Protein AF-A0A1G3AM75-F1 (afdb_monomer_lite)

Secondary structure (DSSP, 8-state):
---THHHHHHHHHHH-BTTB--EEE--THHHH-SPTT-S-HHHHHHHHHHTT-SEEEEEHHHHHHHGGG-TT-EEEEE-EE---TTTS-TT--EES--HHHHHHTT-SEEEEEEEE--S-HHHHHHHHHHHHHHHHHHHHHT--EEEEEEE---TT-TT--S--HHHHHHHHHHHHHTTTTTTTS-----------------------------------

Sequence (220 aa):
MIATSMGKRLRMRRVFRNGKALVLPMDHPIYFGPQPGTEDPARLVALARDHGATAVLMTAGALRTAVDCVGDLGIILRIDTTLSHMGGPDTIMHLLHNAEEAAALGADMVVLNCYLGIGDCQIESALLTKLATVAAECERIGMPLCGEIIPRVSYKDPAQKMPTSADLAMAIRLGLEYGFLHGLLPRQSARADHVDQPDSGDCCNNHPRFILLATLAGHH

Radius of gyration: 18.44 Å; chains: 1; bounding box: 47×47×49 Å

pLDDT: mean 79.09, std 25.01, range [21.98, 98.44]

Foldseek 3Di:
DPQLQVLLVVLVCQQDDLLDFAEAELACCLAVPDDPPNPQLQVVLLVCVVVDGSAYEHELVSCVRNVVRNPSHAYAYEFWAADHPVPDDRLAIDGPDAPVVCVVSVHSAYEYEQEPQPLDPVRNVVSLVVLLVRLVRCSVNSHAYHYRYHYQFHNVDPPTRHDDPVSVVVSVVSCVVSRHPPPQDDPPPDDDDDDDDDDDDDPDDSHNDDDPPPPPPPDD

Structure (mmCIF, N/CA/C/O backbone):
data_AF-A0A1G3AM75-F1
#
_entry.id   AF-A0A1G3AM75-F1
#
loop_
_atom_site.group_PDB
_atom_site.id
_atom_site.type_symbol
_atom_site.label_atom_id
_atom_site.label_alt_id
_atom_site.label_comp_id
_atom_site.label_asym_id
_atom_site.label_entity_id
_atom_site.label_seq_id
_atom_site.pdbx_PDB_ins_code
_atom_site.Cartn_x
_atom_site.Cartn_y
_atom_site.Cartn_z
_atom_site.occupancy
_atom_site.B_iso_or_equiv
_atom_site.auth_seq_id
_atom_site.auth_comp_id
_atom_site.auth_asym_id
_atom_site.auth_atom_id
_atom_site.pdbx_PDB_model_num
ATOM 1 N N . MET A 1 1 ? 8.443 18.051 21.568 1.00 41.22 1 MET A N 1
ATOM 2 C CA . MET A 1 1 ? 8.335 17.129 20.419 1.00 41.22 1 MET A CA 1
ATOM 3 C C . MET A 1 1 ? 7.139 16.229 20.697 1.00 41.22 1 MET A C 1
ATOM 5 O O . MET A 1 1 ? 7.152 15.555 21.719 1.00 41.22 1 MET A O 1
ATOM 9 N N . ILE A 1 2 ? 6.061 16.325 19.914 1.00 47.94 2 ILE A N 1
ATOM 10 C CA . ILE A 1 2 ? 4.885 15.455 20.092 1.00 47.94 2 ILE A CA 1
ATOM 11 C C . ILE A 1 2 ? 5.330 14.024 19.775 1.00 47.94 2 ILE A C 1
ATOM 13 O O . ILE A 1 2 ? 5.982 13.807 18.758 1.00 47.94 2 ILE A O 1
ATOM 17 N N . ALA A 1 3 ? 5.021 13.061 20.643 1.00 54.38 3 ALA A N 1
ATOM 18 C CA . ALA A 1 3 ? 5.332 11.657 20.395 1.00 54.38 3 ALA A CA 1
ATOM 19 C C . ALA A 1 3 ? 4.405 11.100 19.298 1.00 54.38 3 ALA A C 1
ATOM 21 O O . ALA A 1 3 ? 3.329 10.568 19.574 1.00 54.38 3 ALA A O 1
ATOM 22 N N . THR A 1 4 ? 4.833 11.208 18.042 1.00 60.91 4 THR A N 1
ATOM 23 C CA . THR A 1 4 ? 4.179 10.662 16.832 1.00 60.91 4 THR A CA 1
ATOM 24 C C . THR A 1 4 ? 3.954 9.146 16.913 1.00 60.91 4 THR A C 1
ATOM 26 O O . THR A 1 4 ? 3.043 8.601 16.285 1.00 60.91 4 THR A O 1
ATOM 29 N N . SER A 1 5 ? 4.708 8.461 17.780 1.00 74.44 5 SER A N 1
ATOM 30 C CA . SER A 1 5 ? 4.542 7.042 18.103 1.00 74.44 5 SER A CA 1
ATOM 31 C C . SER A 1 5 ? 3.168 6.691 18.695 1.00 74.44 5 SER A C 1
ATOM 33 O O . SER A 1 5 ? 2.713 5.559 18.518 1.00 74.44 5 SER A O 1
ATOM 35 N N . MET A 1 6 ? 2.467 7.627 19.352 1.00 87.56 6 MET A N 1
ATOM 36 C CA . MET A 1 6 ? 1.117 7.386 19.887 1.00 87.56 6 MET A CA 1
ATOM 37 C C . MET A 1 6 ? 0.098 7.137 18.769 1.00 87.56 6 MET A C 1
ATOM 39 O O . MET A 1 6 ? -0.638 6.150 18.826 1.00 87.56 6 MET A O 1
ATOM 43 N N . GLY A 1 7 ? 0.091 7.995 17.741 1.00 89.31 7 GLY A N 1
ATOM 44 C CA . GLY A 1 7 ? -0.800 7.868 16.583 1.00 89.31 7 GLY A CA 1
ATOM 45 C C . GLY A 1 7 ? -0.580 6.545 15.857 1.00 89.31 7 GLY A C 1
ATOM 46 O O . GLY A 1 7 ? -1.524 5.771 15.681 1.00 89.31 7 GLY A O 1
ATOM 47 N N . LYS A 1 8 ? 0.689 6.215 15.579 1.00 89.94 8 LYS A N 1
ATOM 48 C CA . LYS A 1 8 ? 1.066 4.937 14.961 1.00 89.94 8 LYS A CA 1
ATOM 49 C C . LYS A 1 8 ? 0.565 3.751 15.784 1.00 89.94 8 LYS A C 1
ATOM 51 O O . LYS A 1 8 ? -0.084 2.863 15.245 1.00 89.94 8 LYS A O 1
ATOM 56 N N . ARG A 1 9 ? 0.788 3.746 17.103 1.00 88.75 9 ARG A N 1
ATOM 57 C CA . ARG A 1 9 ? 0.335 2.657 17.988 1.00 88.75 9 ARG A CA 1
ATOM 58 C C . ARG A 1 9 ? -1.180 2.468 17.983 1.00 88.75 9 ARG A C 1
ATOM 60 O O . ARG A 1 9 ? -1.629 1.326 18.001 1.00 88.75 9 ARG A O 1
ATOM 67 N N . LEU A 1 10 ? -1.964 3.546 17.996 1.00 91.88 10 LEU A N 1
ATOM 68 C CA . LEU A 1 10 ? -3.427 3.454 17.996 1.00 91.88 10 LEU A CA 1
ATOM 69 C C . LEU A 1 10 ? -3.959 2.904 16.673 1.00 91.88 10 LEU A C 1
ATOM 71 O O . LEU A 1 10 ? -4.778 1.988 16.693 1.00 91.88 10 LEU A O 1
ATOM 75 N N . ARG A 1 11 ? -3.446 3.395 15.543 1.00 93.44 11 ARG A N 1
ATOM 76 C CA . ARG A 1 11 ? -3.848 2.918 14.215 1.00 93.44 11 ARG A CA 1
ATOM 77 C C . ARG A 1 11 ? -3.445 1.466 13.969 1.00 93.44 11 ARG A C 1
ATOM 79 O O . ARG A 1 11 ? -4.250 0.660 13.519 1.00 93.44 11 ARG A O 1
ATOM 86 N N . MET A 1 12 ? -2.246 1.078 14.401 1.00 90.44 12 MET A N 1
ATOM 87 C CA . MET A 1 12 ? -1.796 -0.315 14.326 1.00 90.44 12 MET A CA 1
ATOM 88 C C . MET A 1 12 ? -2.735 -1.282 15.067 1.00 90.44 12 MET A C 1
ATOM 90 O O . MET A 1 12 ? -2.913 -2.408 14.625 1.00 90.44 12 MET A O 1
ATOM 94 N N . ARG A 1 13 ? -3.412 -0.874 16.148 1.00 91.81 13 ARG A N 1
ATOM 95 C CA . ARG A 1 13 ? -4.385 -1.747 16.842 1.00 91.81 13 ARG A CA 1
ATOM 96 C C . ARG A 1 13 ? -5.639 -2.057 16.017 1.00 91.81 13 ARG A C 1
ATOM 98 O O . ARG A 1 13 ? -6.342 -3.000 16.360 1.00 91.81 13 ARG A O 1
ATOM 105 N N . ARG A 1 14 ? -5.939 -1.266 14.981 1.00 92.69 14 ARG A N 1
ATOM 106 C CA . ARG A 1 14 ? -7.030 -1.550 14.035 1.00 92.69 14 ARG A CA 1
ATOM 107 C C . ARG A 1 14 ? -6.630 -2.643 13.051 1.00 92.69 14 ARG A C 1
ATOM 109 O O . ARG A 1 14 ? -7.419 -3.536 12.784 1.00 92.69 14 ARG A O 1
ATOM 116 N N . VAL A 1 15 ? -5.379 -2.611 12.588 1.00 93.62 15 VAL A N 1
ATOM 117 C CA . VAL A 1 15 ? -4.837 -3.595 11.638 1.00 93.62 15 VAL A CA 1
ATOM 118 C C . VAL A 1 15 ? -4.458 -4.914 12.326 1.00 93.62 15 VAL A C 1
ATOM 120 O O . VAL A 1 15 ? -4.664 -5.989 11.762 1.00 93.62 15 VAL A O 1
ATOM 123 N N . PHE A 1 16 ? -3.931 -4.852 13.554 1.00 90.31 16 PHE A N 1
ATOM 124 C CA . PHE A 1 16 ? -3.428 -6.005 14.304 1.00 90.31 16 PHE A CA 1
ATOM 125 C C . PHE A 1 16 ? -4.350 -6.390 15.457 1.00 90.31 16 PHE A C 1
ATOM 127 O O . PHE A 1 16 ? -4.533 -5.629 16.408 1.00 90.31 16 PHE A O 1
ATOM 134 N N . ARG A 1 17 ? -4.828 -7.636 15.442 1.00 87.38 17 ARG A N 1
ATOM 135 C CA . ARG A 1 17 ? -5.561 -8.262 16.547 1.00 87.38 17 ARG A CA 1
ATOM 136 C C . ARG A 1 17 ? -4.634 -9.251 17.252 1.00 87.38 17 ARG A C 1
ATOM 138 O O . ARG A 1 17 ? -4.125 -10.185 16.640 1.00 87.38 17 ARG A O 1
ATOM 145 N N . ASN A 1 18 ? -4.367 -9.027 18.541 1.00 86.69 18 ASN A N 1
ATOM 146 C CA . ASN A 1 18 ? -3.447 -9.848 19.347 1.00 86.69 18 ASN A CA 1
ATOM 147 C C . ASN A 1 18 ? -2.050 -10.021 18.711 1.00 86.69 18 ASN A C 1
ATOM 149 O O . ASN A 1 18 ? -1.471 -11.104 18.734 1.00 86.69 18 ASN A O 1
ATOM 153 N N . GLY A 1 19 ? -1.527 -8.952 18.100 1.00 84.00 19 GLY A N 1
ATOM 154 C CA . GLY A 1 19 ? -0.214 -8.954 17.444 1.00 84.00 19 GLY A CA 1
ATOM 155 C C . GLY A 1 19 ? -0.162 -9.689 16.101 1.00 84.00 19 GLY A C 1
ATOM 156 O O . GLY A 1 19 ? 0.923 -9.833 15.546 1.00 84.00 19 GLY A O 1
ATOM 157 N N . LYS A 1 20 ? -1.306 -10.143 15.575 1.00 86.31 20 LYS A N 1
ATOM 158 C CA . LYS A 1 20 ? -1.435 -10.809 14.274 1.00 86.31 20 LYS A CA 1
ATOM 159 C C . LYS A 1 20 ? -2.343 -10.001 13.351 1.00 86.31 20 LYS A C 1
ATOM 161 O O . LYS A 1 20 ? -3.238 -9.303 13.826 1.00 86.31 20 LYS A O 1
ATOM 166 N N . ALA A 1 21 ? -2.128 -10.115 12.047 1.00 89.56 21 ALA A N 1
ATOM 167 C CA . ALA A 1 21 ? -3.037 -9.580 11.041 1.00 89.56 21 ALA A CA 1
ATOM 168 C C . ALA A 1 21 ? -3.399 -10.652 10.016 1.00 89.56 21 ALA A C 1
ATOM 170 O O . ALA A 1 21 ? -2.574 -11.499 9.675 1.00 89.56 21 ALA A O 1
ATOM 171 N N . LEU A 1 22 ? -4.633 -10.574 9.532 1.00 94.38 22 LEU A N 1
ATOM 172 C CA . LEU A 1 22 ? -5.129 -11.280 8.362 1.00 94.38 22 LEU A CA 1
ATOM 173 C C . LEU A 1 22 ? -5.666 -10.207 7.419 1.00 94.38 22 LEU A C 1
ATOM 175 O O . LEU A 1 22 ? -6.719 -9.627 7.681 1.00 94.38 22 LEU A O 1
ATOM 179 N N . VAL A 1 23 ? -4.898 -9.893 6.38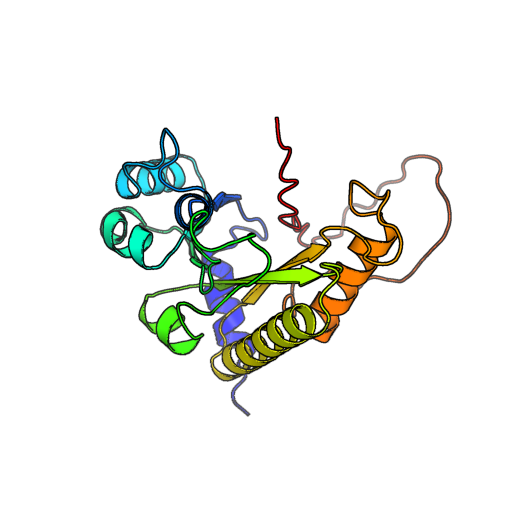0 1.00 94.00 23 VAL A N 1
ATOM 180 C CA . VAL A 1 23 ? -5.199 -8.795 5.457 1.00 94.00 23 VAL A CA 1
ATOM 181 C C . VAL A 1 23 ? -5.703 -9.372 4.143 1.00 94.00 23 VAL A C 1
ATOM 183 O O . VAL A 1 23 ? -5.034 -10.232 3.573 1.00 94.00 23 VAL A O 1
ATOM 186 N N . LEU A 1 24 ? -6.847 -8.890 3.652 1.00 94.94 24 LEU A N 1
ATOM 187 C CA . LEU A 1 24 ? -7.308 -9.188 2.294 1.00 94.94 24 LEU A CA 1
ATOM 188 C C . LEU A 1 24 ? -6.849 -8.077 1.328 1.00 94.94 24 LEU A C 1
ATOM 190 O O . LEU A 1 24 ? -7.348 -6.952 1.444 1.00 94.94 24 LEU A O 1
ATOM 194 N N . PRO A 1 25 ? -5.921 -8.351 0.391 1.00 92.12 25 PRO A N 1
ATOM 195 C CA . PRO A 1 25 ? -5.556 -7.401 -0.654 1.00 92.12 25 PRO A CA 1
ATOM 196 C C . PRO A 1 25 ? -6.616 -7.353 -1.759 1.00 92.12 25 PRO A C 1
ATOM 198 O O . PRO A 1 25 ? -7.067 -8.381 -2.261 1.00 92.12 25 PRO A O 1
ATOM 201 N N . MET A 1 26 ? -7.024 -6.140 -2.122 1.00 91.44 26 MET A N 1
ATOM 202 C CA . MET A 1 26 ? -8.086 -5.833 -3.088 1.00 91.44 26 MET A CA 1
ATOM 203 C C . MET A 1 26 ? -7.702 -4.674 -4.025 1.00 91.44 26 MET A C 1
ATOM 205 O O . MET A 1 26 ? -8.547 -4.083 -4.693 1.00 91.44 26 MET A O 1
ATOM 209 N N . ASP A 1 27 ? -6.429 -4.301 -4.052 1.00 91.31 27 ASP A N 1
ATOM 210 C CA . ASP A 1 27 ? -5.862 -3.208 -4.840 1.00 91.31 27 ASP A CA 1
ATOM 211 C C . ASP A 1 27 ? -5.401 -3.645 -6.236 1.00 91.31 27 ASP A C 1
ATOM 213 O O . ASP A 1 27 ? -5.351 -2.815 -7.137 1.00 91.31 27 ASP A O 1
ATOM 217 N N . HIS A 1 28 ? -5.142 -4.940 -6.440 1.00 88.12 28 HIS A N 1
ATOM 218 C CA . HIS A 1 28 ? -4.666 -5.524 -7.699 1.00 88.12 28 HIS A CA 1
ATOM 219 C C . HIS A 1 28 ? -5.365 -5.052 -8.988 1.00 88.12 28 HIS A C 1
ATOM 221 O O . HIS A 1 28 ? -4.659 -4.866 -9.987 1.00 88.12 28 HIS A O 1
ATOM 227 N N . PRO A 1 29 ? -6.693 -4.809 -9.026 1.00 90.00 29 PRO A N 1
ATOM 228 C CA . PRO A 1 29 ? -7.344 -4.332 -10.244 1.00 90.00 29 PRO A CA 1
ATOM 229 C C . PRO A 1 29 ? -6.786 -3.011 -10.785 1.00 90.00 29 PRO A C 1
ATOM 231 O O . PRO A 1 29 ? -6.894 -2.744 -11.981 1.00 90.00 29 PRO A O 1
ATOM 234 N N . ILE A 1 30 ? -6.150 -2.191 -9.937 1.00 89.50 30 ILE A N 1
ATOM 235 C CA . ILE A 1 30 ? -5.508 -0.949 -10.381 1.00 89.50 30 ILE A CA 1
ATOM 236 C C . ILE A 1 30 ? -4.297 -1.196 -11.294 1.00 89.50 30 ILE A C 1
ATOM 238 O O . ILE A 1 30 ? -3.961 -0.335 -12.102 1.00 89.50 30 ILE A O 1
ATOM 242 N N . TYR A 1 31 ? -3.668 -2.370 -11.187 1.00 85.69 31 TYR A N 1
ATOM 243 C CA . TYR A 1 31 ? -2.511 -2.776 -11.987 1.00 85.69 31 TYR A CA 1
ATOM 244 C C . TYR A 1 31 ? -2.920 -3.648 -13.169 1.00 85.69 31 TYR A C 1
ATOM 246 O O . TYR A 1 31 ? -2.510 -3.415 -14.305 1.00 85.69 31 TYR A O 1
ATOM 254 N N . PHE A 1 32 ? -3.746 -4.657 -12.897 1.00 84.75 32 PHE A N 1
ATOM 255 C CA . PHE A 1 32 ? -4.030 -5.737 -13.842 1.00 84.75 32 PHE A CA 1
ATOM 256 C C . PHE A 1 32 ? -5.362 -5.563 -14.579 1.00 84.75 32 PHE A C 1
ATOM 258 O O . PHE A 1 32 ? -5.766 -6.445 -15.335 1.00 84.75 32 PHE A O 1
ATOM 265 N N . GLY A 1 33 ? -6.056 -4.443 -14.365 1.00 85.44 33 GLY A N 1
ATOM 266 C CA . GLY A 1 33 ? -7.397 -4.222 -14.894 1.00 85.44 33 GLY A CA 1
ATOM 267 C C . GLY A 1 33 ? -8.462 -5.054 -14.166 1.00 85.44 33 GLY A C 1
ATOM 268 O O . GLY A 1 33 ? -8.181 -5.648 -13.125 1.00 85.44 33 GLY A O 1
ATOM 269 N N . PRO A 1 34 ? -9.705 -5.088 -14.679 1.00 83.94 34 PRO A N 1
ATOM 270 C CA . PRO A 1 34 ? -10.795 -5.828 -14.052 1.00 83.94 34 PRO A CA 1
ATOM 271 C C . PRO A 1 34 ? -10.458 -7.322 -13.985 1.00 83.94 34 PRO A C 1
ATOM 273 O O . PRO A 1 34 ? -10.289 -7.977 -15.013 1.00 83.94 34 PRO A O 1
ATOM 276 N N . GLN A 1 35 ? -10.352 -7.847 -12.765 1.00 84.19 35 GLN A N 1
ATOM 277 C CA . GLN A 1 35 ? -10.075 -9.257 -12.502 1.00 84.19 35 GLN A CA 1
ATOM 278 C C . GLN A 1 35 ? -11.367 -9.973 -12.092 1.00 84.19 35 GLN A C 1
ATOM 280 O O . GLN A 1 35 ? -12.129 -9.405 -11.299 1.00 84.19 35 GLN A O 1
ATOM 285 N N . PRO A 1 36 ? -11.611 -11.210 -12.563 1.00 88.06 36 PRO A N 1
ATOM 286 C CA . PRO A 1 36 ? -12.771 -11.984 -12.143 1.00 88.06 36 PRO A CA 1
ATOM 287 C C . PRO A 1 36 ? -12.879 -12.067 -10.617 1.00 88.06 36 PRO A C 1
ATOM 289 O O . PRO A 1 36 ? -11.928 -12.455 -9.938 1.00 88.06 36 PRO A O 1
ATOM 292 N N . GLY A 1 37 ? -14.038 -11.704 -10.075 1.00 86.31 37 GLY A N 1
ATOM 293 C CA . GLY A 1 37 ? -14.308 -11.703 -8.636 1.00 86.31 37 GLY A CA 1
ATOM 294 C C . GLY A 1 37 ? -13.970 -10.396 -7.916 1.00 86.31 37 GLY A C 1
ATOM 295 O O . GLY A 1 37 ? -14.178 -10.325 -6.707 1.00 86.31 37 GLY A O 1
ATOM 296 N N . THR A 1 38 ? -13.474 -9.369 -8.617 1.00 88.19 38 THR A N 1
ATOM 297 C CA . THR A 1 38 ? -13.168 -8.035 -8.051 1.00 88.19 38 THR A CA 1
ATOM 298 C C . THR A 1 38 ? -14.183 -6.953 -8.428 1.00 88.19 38 THR A C 1
ATOM 300 O O . THR A 1 38 ? -13.990 -5.780 -8.115 1.00 88.19 38 THR A O 1
ATOM 303 N N . GLU A 1 39 ? -15.281 -7.336 -9.080 1.00 90.25 39 GLU A N 1
ATOM 304 C CA . GLU A 1 39 ? -16.292 -6.427 -9.629 1.00 90.25 39 GLU A CA 1
ATOM 305 C C . GLU A 1 39 ? -17.103 -5.710 -8.543 1.00 90.25 39 GLU A C 1
ATOM 307 O O . GLU A 1 39 ? -17.608 -4.614 -8.774 1.00 90.25 39 GLU A O 1
ATOM 312 N N . ASP A 1 40 ? -17.215 -6.321 -7.360 1.00 93.00 40 ASP A N 1
ATOM 313 C CA . ASP A 1 40 ? -17.976 -5.804 -6.223 1.00 93.00 40 ASP A CA 1
ATOM 314 C C . ASP A 1 40 ? -17.082 -5.685 -4.971 1.00 93.00 40 ASP A C 1
ATOM 316 O O . ASP A 1 40 ? -17.009 -6.609 -4.146 1.00 93.00 40 ASP A O 1
ATOM 320 N N . PRO A 1 41 ? -16.378 -4.546 -4.806 1.00 93.31 41 PRO A N 1
ATOM 321 C CA . PRO A 1 41 ? -15.559 -4.294 -3.627 1.00 93.31 41 PRO A CA 1
ATOM 322 C C . PRO A 1 41 ? -16.357 -4.328 -2.319 1.00 93.31 41 PRO A C 1
ATOM 324 O O . PRO A 1 41 ? -15.828 -4.767 -1.300 1.00 93.31 41 PRO A O 1
ATOM 327 N N . ALA A 1 42 ? -17.625 -3.903 -2.324 1.00 95.69 42 ALA A N 1
ATOM 328 C CA . ALA A 1 42 ? -18.463 -3.883 -1.126 1.00 95.69 42 ALA A CA 1
ATOM 329 C C . ALA A 1 42 ? -18.718 -5.304 -0.613 1.00 95.69 42 ALA A C 1
ATOM 331 O O . ALA A 1 42 ? -18.505 -5.597 0.568 1.00 95.69 42 ALA A O 1
ATOM 332 N N . ARG A 1 43 ? -19.076 -6.219 -1.519 1.00 95.94 43 ARG A N 1
ATOM 333 C CA . ARG A 1 43 ? -19.238 -7.642 -1.206 1.00 95.94 43 ARG A CA 1
ATOM 334 C C . ARG A 1 43 ? -17.945 -8.269 -0.696 1.00 95.94 43 ARG A C 1
ATOM 336 O O . ARG A 1 43 ? -17.989 -9.017 0.279 1.00 95.94 43 ARG A O 1
ATOM 343 N N . LEU A 1 44 ? -16.807 -7.989 -1.328 1.00 94.88 44 LEU A N 1
ATOM 344 C CA . LEU A 1 44 ? -15.514 -8.528 -0.894 1.00 94.88 44 LEU A CA 1
ATOM 345 C C . LEU A 1 44 ? -15.119 -8.034 0.505 1.00 94.88 44 LEU A C 1
ATOM 347 O O . LEU A 1 44 ? -14.678 -8.835 1.328 1.00 94.88 44 LEU A O 1
ATOM 351 N N . VAL A 1 45 ? -15.336 -6.751 0.808 1.00 96.88 45 VAL A N 1
ATOM 352 C CA . VAL A 1 45 ? -15.107 -6.195 2.151 1.00 96.88 45 VAL A CA 1
ATOM 353 C C . VAL A 1 45 ? -16.028 -6.846 3.182 1.00 96.88 45 VAL A C 1
ATOM 355 O O . VAL A 1 45 ? -15.562 -7.233 4.253 1.00 96.88 45 VAL A O 1
ATOM 358 N N . ALA A 1 46 ? -17.313 -7.025 2.862 1.00 96.81 46 ALA A N 1
ATOM 359 C CA . ALA A 1 46 ? -18.252 -7.710 3.749 1.00 96.81 46 ALA A CA 1
ATOM 360 C C . ALA A 1 46 ? -17.812 -9.157 4.029 1.00 96.81 46 ALA A C 1
ATOM 362 O O . ALA A 1 46 ? -17.764 -9.572 5.184 1.00 96.81 46 ALA A O 1
ATOM 363 N N . LEU A 1 47 ? -17.401 -9.900 2.996 1.00 95.94 47 LEU A N 1
ATOM 364 C CA . LEU A 1 47 ? -16.866 -11.254 3.158 1.00 95.94 47 LEU A CA 1
ATOM 365 C C . LEU A 1 47 ? -15.611 -11.269 4.035 1.00 95.94 47 LEU A C 1
ATOM 367 O O . LEU A 1 47 ? -15.525 -12.102 4.935 1.00 95.94 47 LEU A O 1
ATOM 371 N N . ALA A 1 48 ? -14.671 -10.345 3.817 1.00 95.62 48 ALA A N 1
ATOM 372 C CA . ALA A 1 48 ? -13.459 -10.232 4.625 1.00 95.62 48 ALA A CA 1
ATOM 373 C C . ALA A 1 48 ? -13.792 -10.031 6.109 1.00 95.62 48 ALA A C 1
ATOM 375 O O . ALA A 1 48 ? -13.279 -10.754 6.967 1.00 95.62 48 ALA A O 1
ATOM 376 N N . ARG A 1 49 ? -14.695 -9.088 6.400 1.00 95.88 49 ARG A N 1
ATOM 377 C CA . ARG A 1 49 ? -15.186 -8.799 7.752 1.00 95.88 49 ARG A CA 1
ATOM 378 C C . ARG A 1 49 ? -15.804 -10.040 8.389 1.00 95.88 49 ARG A C 1
ATOM 380 O O . ARG A 1 49 ? -15.427 -10.417 9.497 1.00 95.88 49 ARG A O 1
ATOM 387 N N . ASP A 1 50 ? -16.709 -10.696 7.672 1.00 96.88 50 ASP A N 1
ATOM 388 C CA . ASP A 1 50 ? -17.503 -11.808 8.197 1.00 96.88 50 ASP A CA 1
ATOM 389 C C . ASP A 1 50 ? -16.669 -13.092 8.385 1.00 96.88 50 ASP A C 1
ATOM 391 O O . ASP A 1 50 ? -17.037 -13.958 9.177 1.00 96.88 50 ASP A O 1
ATOM 395 N N . HIS A 1 51 ? -15.515 -13.202 7.714 1.00 96.00 51 HIS A N 1
ATOM 396 C CA . HIS A 1 51 ? -14.625 -14.372 7.763 1.00 96.00 51 HIS A CA 1
ATOM 397 C C . HIS A 1 51 ? -13.324 -14.118 8.541 1.00 96.00 51 HIS A C 1
ATOM 399 O O . HIS A 1 51 ? -12.356 -14.869 8.420 1.00 96.00 51 HIS A O 1
ATOM 405 N N . GLY A 1 52 ? -13.301 -13.083 9.386 1.00 92.38 52 GLY A N 1
ATOM 406 C CA . GLY A 1 52 ? -12.251 -12.895 10.387 1.00 92.38 52 GLY A CA 1
ATOM 407 C C . GLY A 1 52 ? -10.993 -12.183 9.895 1.00 92.38 52 GLY A C 1
ATOM 408 O O . GLY A 1 52 ? -9.981 -12.210 10.603 1.00 92.38 52 GLY A O 1
ATOM 409 N N . ALA A 1 53 ? -11.037 -11.518 8.734 1.00 95.56 53 ALA A N 1
ATOM 410 C CA . ALA A 1 53 ? -9.981 -10.582 8.366 1.00 95.56 53 ALA A CA 1
ATOM 411 C C . ALA A 1 53 ? -9.846 -9.496 9.445 1.00 95.56 53 ALA A C 1
ATOM 413 O O . ALA A 1 53 ? -10.808 -9.105 10.110 1.00 95.56 53 ALA A O 1
ATOM 414 N N . THR A 1 54 ? -8.621 -9.025 9.652 1.00 96.50 54 THR A N 1
ATOM 415 C CA . THR A 1 54 ? -8.336 -7.917 10.567 1.00 96.50 54 THR A CA 1
ATOM 416 C C . THR A 1 54 ? -8.274 -6.589 9.830 1.00 96.50 54 THR A C 1
ATOM 418 O O . THR A 1 54 ? -8.535 -5.554 10.434 1.00 96.50 54 THR A O 1
ATOM 421 N N . ALA A 1 55 ? -7.935 -6.611 8.541 1.00 97.00 55 ALA A N 1
ATOM 422 C CA . ALA A 1 55 ? -7.856 -5.430 7.701 1.00 97.00 55 ALA A CA 1
ATOM 423 C C . ALA A 1 55 ? -8.071 -5.766 6.222 1.00 97.00 55 ALA A C 1
ATOM 425 O O . ALA A 1 55 ? -7.948 -6.917 5.797 1.00 97.00 55 ALA A O 1
ATOM 426 N N . VAL A 1 56 ? -8.337 -4.730 5.435 1.00 97.44 56 VAL A N 1
ATOM 427 C CA . VAL A 1 56 ? -8.348 -4.775 3.969 1.00 97.44 56 VAL A CA 1
ATOM 428 C C . VAL A 1 56 ? -7.287 -3.828 3.424 1.00 97.44 56 VAL A C 1
ATOM 430 O O . VAL A 1 56 ? -7.059 -2.756 3.988 1.00 97.44 56 VAL A O 1
ATOM 433 N N . LEU A 1 57 ? -6.633 -4.230 2.336 1.00 97.25 57 LEU A N 1
ATOM 434 C CA . LEU A 1 57 ? -5.712 -3.385 1.582 1.00 97.25 57 LEU A CA 1
ATOM 435 C C . LEU A 1 57 ? -6.383 -3.006 0.266 1.00 97.25 57 LEU A C 1
ATOM 437 O O . LEU A 1 57 ? -6.713 -3.876 -0.535 1.00 97.25 57 LEU A O 1
ATOM 441 N N . MET A 1 58 ? -6.625 -1.715 0.050 1.00 96.12 58 MET A N 1
ATOM 442 C CA . MET A 1 58 ? -7.361 -1.245 -1.124 1.00 96.12 58 MET A CA 1
ATOM 443 C C . MET A 1 58 ? -7.010 0.186 -1.517 1.00 96.12 58 MET A C 1
ATOM 445 O O . MET A 1 58 ? -6.381 0.931 -0.770 1.00 96.12 58 MET A O 1
ATOM 449 N N . THR A 1 59 ? -7.430 0.584 -2.714 1.00 97.12 59 THR A N 1
ATOM 450 C CA . THR A 1 59 ? -7.300 1.960 -3.204 1.00 97.12 59 THR A CA 1
ATOM 451 C C . THR A 1 59 ? -8.428 2.832 -2.653 1.00 97.12 59 THR A C 1
ATOM 453 O O . THR A 1 59 ? -9.499 2.340 -2.291 1.00 97.12 59 THR A O 1
ATOM 456 N N . ALA A 1 60 ? -8.243 4.155 -2.656 1.00 97.25 60 ALA A N 1
ATOM 457 C CA . ALA A 1 60 ? -9.296 5.089 -2.247 1.00 97.25 60 ALA A CA 1
ATOM 458 C C . ALA A 1 60 ? -10.568 4.981 -3.108 1.00 97.25 60 ALA A C 1
ATOM 460 O O . ALA A 1 60 ? -11.671 5.229 -2.622 1.00 97.25 60 ALA A O 1
ATOM 461 N N . GLY A 1 61 ? -10.422 4.608 -4.385 1.00 95.00 61 GLY A N 1
ATOM 462 C CA . GLY A 1 61 ? -11.548 4.357 -5.284 1.00 95.00 61 GLY A CA 1
ATOM 463 C C . GLY A 1 61 ? -12.409 3.185 -4.815 1.00 95.00 61 GLY A C 1
ATOM 464 O O . GLY A 1 61 ? -13.614 3.351 -4.651 1.00 95.00 61 GLY A O 1
ATOM 465 N N . ALA A 1 62 ? -11.784 2.040 -4.527 1.00 94.69 62 ALA A N 1
ATOM 466 C CA . ALA A 1 62 ? -12.483 0.857 -4.025 1.00 94.69 62 ALA A CA 1
ATOM 467 C C . ALA A 1 62 ? -13.081 1.087 -2.626 1.00 94.69 62 ALA A C 1
ATOM 469 O O . ALA A 1 62 ? -14.217 0.688 -2.363 1.00 94.69 62 ALA A O 1
ATOM 470 N N . LEU A 1 63 ? -12.365 1.805 -1.752 1.00 96.50 63 LEU A N 1
ATOM 471 C CA . LEU A 1 63 ? -12.861 2.145 -0.419 1.00 96.50 63 LEU A CA 1
ATOM 472 C C . LEU A 1 63 ? -14.159 2.954 -0.483 1.00 96.50 63 LEU A C 1
ATOM 474 O O . LEU A 1 63 ? -15.100 2.640 0.236 1.00 96.50 63 LEU A O 1
ATOM 478 N N . ARG A 1 64 ? -14.257 3.944 -1.380 1.00 95.88 64 ARG A N 1
ATOM 479 C CA . ARG A 1 64 ? -15.484 4.745 -1.544 1.00 95.88 64 ARG A CA 1
ATOM 480 C C . ARG A 1 64 ? -16.712 3.901 -1.874 1.00 95.88 64 ARG A C 1
ATOM 482 O O . ARG A 1 64 ? -17.797 4.227 -1.413 1.00 95.88 64 ARG A O 1
ATOM 489 N N . THR A 1 65 ? -16.546 2.827 -2.642 1.00 94.88 65 THR A N 1
ATOM 490 C CA . THR A 1 65 ? -17.657 1.931 -2.999 1.00 94.88 65 THR A CA 1
ATOM 491 C C . THR A 1 65 ? -18.019 0.935 -1.899 1.00 94.88 65 THR A C 1
ATOM 493 O O . THR A 1 65 ? -19.103 0.370 -1.935 1.00 94.88 65 THR A O 1
ATOM 496 N N . ALA A 1 66 ? -17.125 0.717 -0.932 1.00 95.62 66 ALA A N 1
ATOM 497 C CA . ALA A 1 66 ? -17.247 -0.325 0.084 1.00 95.62 66 ALA A CA 1
ATOM 498 C C . ALA A 1 66 ? -17.290 0.212 1.525 1.00 95.62 66 ALA A C 1
ATOM 500 O O . ALA A 1 66 ? -17.310 -0.584 2.464 1.00 95.62 66 ALA A O 1
ATOM 501 N N . VAL A 1 67 ? -17.284 1.538 1.717 1.00 95.81 67 VAL A N 1
ATOM 502 C CA . VAL A 1 67 ? -17.098 2.185 3.028 1.00 95.81 67 VAL A CA 1
ATOM 503 C C . VAL A 1 67 ? -18.130 1.724 4.059 1.00 95.81 67 VAL A C 1
ATOM 505 O O . VAL A 1 67 ? -17.768 1.413 5.192 1.00 95.81 67 VAL A O 1
ATOM 508 N N . ASP A 1 68 ? -19.385 1.557 3.639 1.00 96.25 68 ASP A N 1
ATOM 509 C CA . ASP A 1 68 ? -20.481 1.113 4.506 1.00 96.25 68 ASP A CA 1
ATOM 510 C C . ASP A 1 68 ? -20.351 -0.363 4.929 1.00 96.25 68 ASP A C 1
ATOM 512 O O . ASP A 1 68 ? -20.997 -0.811 5.878 1.00 96.25 68 ASP A O 1
ATOM 516 N N . CYS A 1 69 ? -19.495 -1.139 4.257 1.00 96.75 69 CYS A N 1
ATOM 517 C CA . CYS A 1 69 ? -19.262 -2.552 4.550 1.00 96.75 69 CYS A CA 1
ATOM 518 C C . CYS A 1 69 ? -18.054 -2.798 5.468 1.00 96.75 69 CYS A C 1
ATOM 520 O O . CYS A 1 69 ? -17.964 -3.888 6.037 1.00 96.75 69 CYS A O 1
ATOM 522 N N . VAL A 1 70 ? -17.160 -1.814 5.647 1.00 95.88 70 VAL A N 1
ATOM 523 C CA . VAL A 1 70 ? -15.870 -1.964 6.358 1.00 95.88 70 VAL A CA 1
ATOM 524 C C . VAL A 1 70 ? -16.046 -2.447 7.800 1.00 95.88 70 VAL A C 1
ATOM 526 O O . VAL A 1 70 ? -15.322 -3.335 8.250 1.00 95.88 70 VAL A O 1
ATOM 529 N N . GLY A 1 71 ? -17.020 -1.897 8.530 1.00 94.88 71 GLY A N 1
ATOM 530 C CA . GLY A 1 71 ? -17.262 -2.264 9.926 1.00 94.88 71 GLY A CA 1
ATOM 531 C C . GLY A 1 71 ? -16.055 -1.980 10.829 1.00 94.88 71 GLY A C 1
ATOM 532 O O . GLY A 1 71 ? -15.679 -0.827 11.025 1.00 94.88 71 GLY A O 1
ATOM 533 N N . ASP A 1 72 ? -15.475 -3.030 11.415 1.00 94.31 72 ASP A N 1
ATOM 534 C CA . ASP A 1 72 ? -14.354 -2.962 12.362 1.00 94.31 72 ASP A CA 1
ATOM 535 C C . ASP A 1 72 ? -12.995 -3.367 11.758 1.00 94.31 72 ASP A C 1
ATOM 537 O O . ASP A 1 72 ? -12.010 -3.522 12.493 1.00 94.31 72 ASP A O 1
ATOM 541 N N . LEU A 1 73 ? -12.942 -3.557 10.438 1.00 97.56 73 LEU A N 1
ATOM 542 C CA . LEU A 1 73 ? -11.711 -3.828 9.705 1.00 97.56 73 LEU A CA 1
ATOM 543 C C . LEU A 1 73 ? -10.778 -2.614 9.750 1.00 97.56 73 LEU A C 1
ATOM 545 O O . LEU A 1 73 ? -11.213 -1.474 9.592 1.00 97.56 73 LEU A O 1
ATOM 549 N N . GLY A 1 74 ? -9.479 -2.863 9.911 1.00 97.81 74 GLY A N 1
ATOM 550 C CA . GLY A 1 74 ? -8.463 -1.851 9.642 1.00 97.81 74 GLY A CA 1
ATOM 551 C C . GLY A 1 74 ? -8.385 -1.518 8.149 1.00 97.81 74 GLY A C 1
ATOM 552 O O . GLY A 1 74 ? -8.552 -2.396 7.297 1.00 97.81 74 GLY A O 1
ATOM 553 N N . ILE A 1 75 ? -8.086 -0.261 7.827 1.00 98.19 75 ILE A N 1
ATOM 554 C CA . ILE A 1 75 ? -7.946 0.203 6.439 1.00 98.19 75 ILE A CA 1
ATOM 555 C C . ILE A 1 75 ? -6.465 0.415 6.115 1.00 98.19 75 ILE A C 1
ATOM 557 O O . ILE A 1 75 ? -5.836 1.345 6.628 1.00 98.19 75 ILE A O 1
ATOM 561 N N . ILE A 1 76 ? -5.914 -0.420 5.231 1.00 98.19 76 ILE A N 1
ATOM 562 C CA . ILE A 1 76 ? -4.598 -0.207 4.619 1.00 98.19 76 ILE A CA 1
ATOM 563 C C . ILE A 1 76 ? -4.821 0.427 3.245 1.00 98.19 76 ILE A C 1
ATOM 565 O O . ILE A 1 76 ? -5.305 -0.216 2.315 1.00 98.19 76 ILE A O 1
ATOM 569 N N . LEU A 1 77 ? -4.497 1.709 3.112 1.00 98.44 77 LEU A N 1
ATOM 570 C CA . LEU A 1 77 ? -4.742 2.446 1.881 1.00 98.44 77 LEU A CA 1
ATOM 571 C C . LEU A 1 77 ? -3.529 2.372 0.957 1.00 98.44 77 LEU A C 1
ATOM 573 O O . LEU A 1 77 ? -2.435 2.815 1.307 1.00 98.44 77 LEU A O 1
ATOM 577 N N . ARG A 1 78 ? -3.738 1.862 -0.252 1.00 98.12 78 ARG A N 1
ATOM 578 C CA . ARG A 1 78 ? -2.776 1.969 -1.344 1.00 98.12 78 ARG A CA 1
ATOM 579 C C . ARG A 1 78 ? -2.727 3.401 -1.852 1.00 98.12 78 ARG A C 1
ATOM 581 O O . ARG A 1 78 ? -3.744 3.932 -2.302 1.00 98.12 78 ARG A O 1
ATOM 588 N N . ILE A 1 79 ? -1.543 4.002 -1.793 1.00 98.19 79 ILE A N 1
ATOM 589 C CA . ILE A 1 79 ? -1.342 5.425 -2.098 1.00 98.19 79 ILE A CA 1
ATOM 590 C C . ILE A 1 79 ? -0.497 5.690 -3.345 1.00 98.19 79 ILE A C 1
ATOM 592 O O . ILE A 1 79 ? -0.288 6.846 -3.684 1.00 98.19 79 ILE A O 1
ATOM 596 N N . ASP A 1 80 ? -0.041 4.667 -4.060 1.00 97.38 80 ASP A N 1
ATOM 597 C CA . ASP A 1 80 ? 0.584 4.782 -5.382 1.00 97.38 80 ASP A CA 1
ATOM 598 C C . ASP A 1 80 ? 0.098 3.687 -6.334 1.00 97.38 80 ASP A C 1
ATOM 600 O O . ASP A 1 80 ? -0.432 2.651 -5.921 1.00 97.38 80 ASP A O 1
ATOM 604 N N . THR A 1 81 ? 0.288 3.940 -7.625 1.00 95.50 81 THR A N 1
ATOM 605 C CA . THR A 1 81 ? -0.029 3.007 -8.704 1.00 95.50 81 THR A CA 1
ATOM 606 C C . THR A 1 81 ? 0.976 3.112 -9.851 1.00 95.50 81 THR A C 1
ATOM 608 O O . THR A 1 81 ? 1.835 3.996 -9.861 1.00 95.50 81 THR A O 1
ATOM 611 N N . THR A 1 82 ? 0.880 2.195 -10.810 1.00 92.94 82 THR A N 1
ATOM 612 C CA . THR A 1 82 ? 1.698 2.178 -12.022 1.00 92.94 82 THR A CA 1
ATOM 613 C C . THR A 1 82 ? 0.950 2.733 -13.233 1.00 92.94 82 THR A C 1
ATOM 615 O O . THR A 1 82 ? -0.188 3.196 -13.135 1.00 92.94 82 THR A O 1
ATOM 618 N N . LEU A 1 83 ? 1.616 2.741 -14.383 1.00 89.50 83 LEU A N 1
ATOM 619 C CA . LEU A 1 83 ? 0.983 3.040 -15.659 1.00 89.50 83 LEU A CA 1
ATOM 620 C C . LEU A 1 83 ? -0.030 1.943 -16.008 1.00 89.50 83 LEU A C 1
ATOM 622 O O . LEU A 1 83 ? 0.133 0.785 -15.637 1.00 89.50 83 LEU A O 1
ATOM 626 N N . SER A 1 84 ? -1.067 2.288 -16.772 1.00 87.31 84 SER A N 1
ATOM 627 C CA . SER A 1 84 ? -1.886 1.241 -17.392 1.00 87.31 84 SER A CA 1
ATOM 628 C C . SER A 1 84 ? -1.015 0.367 -18.302 1.00 87.31 84 SER A C 1
ATOM 630 O O . SER A 1 84 ? -0.043 0.857 -18.880 1.00 87.31 84 SER A O 1
ATOM 632 N N . HIS A 1 85 ? -1.413 -0.887 -18.518 1.00 81.62 85 HIS A N 1
ATOM 633 C CA . HIS A 1 85 ? -0.748 -1.783 -19.475 1.00 81.62 85 HIS A CA 1
ATOM 634 C C . HIS A 1 85 ? -0.686 -1.212 -20.908 1.00 81.62 85 HIS A C 1
ATOM 636 O O . HIS A 1 85 ? 0.102 -1.676 -21.725 1.00 81.62 85 HIS A O 1
ATOM 642 N N . MET A 1 86 ? -1.499 -0.196 -21.222 1.00 87.06 86 MET A N 1
ATOM 643 C CA . MET A 1 86 ? -1.463 0.526 -22.496 1.00 87.06 86 MET A CA 1
ATOM 644 C C . MET A 1 86 ? -0.298 1.526 -22.590 1.00 87.06 86 MET A C 1
ATOM 646 O O . MET A 1 86 ? 0.082 1.916 -23.690 1.00 87.06 86 MET A O 1
ATOM 650 N N . GLY A 1 87 ? 0.229 1.989 -21.453 1.00 82.62 87 GLY A N 1
ATOM 651 C CA . GLY A 1 87 ? 1.218 3.067 -21.370 1.00 82.62 87 GLY A CA 1
ATOM 652 C C . GLY A 1 87 ? 2.671 2.607 -21.259 1.00 82.62 87 GLY A C 1
ATOM 653 O O . GLY A 1 87 ? 3.568 3.415 -21.490 1.00 82.62 87 GLY A O 1
ATOM 654 N N . GLY A 1 88 ? 2.925 1.344 -20.910 1.00 82.69 88 GLY A N 1
ATOM 655 C CA . GLY A 1 88 ? 4.279 0.811 -20.770 1.00 82.69 88 GLY A CA 1
ATOM 656 C C . GLY A 1 88 ? 4.399 -0.268 -19.692 1.00 82.69 88 GLY A C 1
ATOM 657 O O . GLY A 1 88 ? 3.384 -0.725 -19.164 1.00 82.69 88 GLY A O 1
ATOM 658 N N . PRO A 1 89 ? 5.634 -0.694 -19.375 1.00 81.56 89 PRO A N 1
ATOM 659 C CA . PRO A 1 89 ? 5.882 -1.660 -18.313 1.00 81.56 89 PRO A CA 1
ATOM 660 C C . PRO A 1 89 ? 5.554 -1.072 -16.934 1.00 81.56 89 PRO A C 1
ATOM 662 O O . PRO A 1 89 ? 5.621 0.139 -16.714 1.00 81.56 89 PRO A O 1
ATOM 665 N N . ASP A 1 90 ? 5.270 -1.950 -15.978 1.00 82.69 90 ASP A N 1
ATOM 666 C CA . ASP A 1 90 ? 4.904 -1.630 -14.596 1.00 82.69 90 ASP A CA 1
ATOM 667 C C . ASP A 1 90 ? 6.114 -1.240 -13.720 1.00 82.69 90 ASP A C 1
ATOM 669 O O . ASP A 1 90 ? 6.200 -1.604 -12.551 1.00 82.69 90 ASP A O 1
ATOM 673 N N . THR A 1 91 ? 7.089 -0.518 -14.278 1.00 86.31 91 THR A N 1
ATOM 674 C CA . THR A 1 91 ? 8.338 -0.142 -13.589 1.00 86.31 91 THR A CA 1
ATOM 675 C C . THR A 1 91 ? 8.249 1.199 -12.868 1.00 86.31 91 THR A C 1
ATOM 677 O O . THR A 1 91 ? 9.006 1.451 -11.932 1.00 86.31 91 THR A O 1
ATOM 680 N N . ILE A 1 92 ? 7.319 2.062 -13.276 1.00 90.75 92 ILE A N 1
ATOM 681 C CA . ILE A 1 92 ? 7.093 3.383 -12.682 1.00 90.75 92 ILE A CA 1
ATOM 682 C C . ILE A 1 92 ? 5.967 3.278 -11.660 1.00 90.75 92 ILE A C 1
ATOM 684 O O . ILE A 1 92 ? 4.925 2.707 -11.955 1.00 90.75 92 ILE 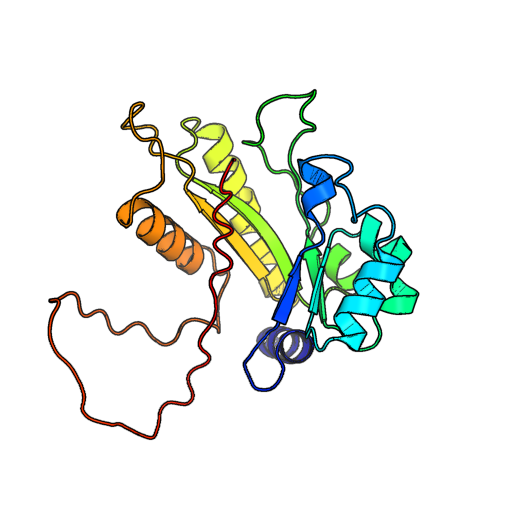A O 1
ATOM 688 N N . MET A 1 93 ? 6.131 3.887 -10.487 1.00 93.94 93 MET A N 1
ATOM 689 C CA . MET A 1 93 ? 5.085 3.945 -9.463 1.00 93.94 93 MET A CA 1
ATOM 690 C C . MET A 1 93 ? 4.902 5.382 -8.972 1.00 93.94 93 MET A C 1
ATOM 692 O O . MET A 1 93 ? 5.787 5.906 -8.290 1.00 93.94 93 MET A O 1
ATOM 696 N N . HIS A 1 94 ? 3.766 6.005 -9.280 1.00 94.38 94 HIS A N 1
ATOM 697 C CA . HIS A 1 94 ? 3.444 7.393 -8.934 1.00 94.38 94 HIS A CA 1
ATOM 698 C C . HIS A 1 94 ? 2.389 7.471 -7.826 1.00 94.38 94 HIS A C 1
ATOM 700 O O . HIS A 1 94 ? 1.511 6.615 -7.739 1.00 94.38 94 HIS A O 1
ATOM 706 N N . LEU A 1 95 ? 2.468 8.504 -6.981 1.00 97.75 95 LEU A N 1
ATOM 707 C CA . LEU A 1 95 ? 1.516 8.700 -5.886 1.00 97.75 95 LEU A CA 1
ATOM 708 C C . LEU A 1 95 ? 0.121 9.053 -6.417 1.00 97.75 95 LEU A C 1
ATOM 710 O O . LEU A 1 95 ? -0.034 9.911 -7.281 1.00 97.75 95 LEU A O 1
ATOM 714 N N . LEU A 1 96 ? -0.881 8.400 -5.841 1.00 97.56 96 LEU A N 1
ATOM 715 C CA . LEU A 1 96 ? -2.293 8.761 -5.898 1.00 97.56 96 LEU A CA 1
ATOM 716 C C . LEU A 1 96 ? -2.663 9.715 -4.763 1.00 97.56 96 LEU A C 1
ATOM 718 O O . LEU A 1 96 ? -3.493 10.597 -4.957 1.00 97.56 96 LEU A O 1
ATOM 722 N N . HIS A 1 97 ? -2.065 9.502 -3.586 1.00 98.00 97 HIS A N 1
ATOM 723 C CA . HIS A 1 97 ? -2.350 10.247 -2.367 1.00 98.00 97 HIS A CA 1
ATOM 724 C C . HIS A 1 97 ? -1.079 10.471 -1.549 1.00 98.00 97 HIS A C 1
ATOM 726 O O . HIS A 1 97 ? -0.180 9.628 -1.544 1.00 98.00 97 HIS A O 1
ATOM 732 N N . ASN A 1 98 ? -1.025 11.579 -0.814 1.00 97.75 98 ASN A N 1
ATOM 733 C CA . ASN A 1 98 ? -0.037 11.765 0.253 1.00 97.75 98 ASN A CA 1
ATOM 734 C C . ASN A 1 98 ? -0.549 11.201 1.598 1.00 97.75 98 ASN A C 1
ATOM 736 O O . ASN A 1 98 ? -1.694 10.747 1.714 1.00 97.75 98 ASN A O 1
ATOM 740 N N . ALA A 1 99 ? 0.295 11.217 2.635 1.00 96.69 99 ALA A N 1
ATOM 741 C CA . ALA A 1 99 ? -0.067 10.640 3.933 1.00 96.69 99 ALA A CA 1
ATOM 742 C C . ALA A 1 99 ? -1.239 11.368 4.631 1.00 96.69 99 ALA A C 1
ATOM 744 O O . ALA A 1 99 ? -2.040 10.729 5.316 1.00 96.69 99 ALA A O 1
ATOM 745 N N . GLU A 1 100 ? -1.349 12.691 4.472 1.00 97.75 100 GLU A N 1
ATOM 746 C CA . GLU A 1 100 ? -2.415 13.500 5.083 1.00 97.75 100 GLU A CA 1
ATOM 747 C C . GLU A 1 100 ? -3.770 13.234 4.425 1.00 97.75 100 GLU A C 1
ATOM 749 O O . GLU A 1 100 ? -4.768 13.030 5.117 1.00 97.75 100 GLU A O 1
ATOM 754 N N . GLU A 1 101 ? -3.798 13.158 3.096 1.00 98.38 101 GLU A N 1
ATOM 755 C CA . GLU A 1 101 ? -4.982 12.782 2.322 1.00 98.38 101 GLU A CA 1
ATOM 756 C C . GLU A 1 101 ? -5.458 11.378 2.693 1.00 98.38 101 GLU A C 1
ATOM 758 O O . GLU A 1 101 ? -6.644 11.168 2.948 1.00 98.38 101 GLU A O 1
ATOM 763 N N . ALA A 1 102 ? -4.535 10.418 2.802 1.00 98.19 102 ALA A N 1
ATOM 764 C CA . ALA A 1 102 ? -4.865 9.069 3.243 1.00 98.19 102 ALA A CA 1
ATOM 765 C C . ALA A 1 102 ? -5.452 9.053 4.663 1.00 98.19 102 ALA A C 1
ATOM 767 O O . ALA A 1 102 ? -6.432 8.353 4.925 1.00 98.19 102 ALA A O 1
ATOM 768 N N . ALA A 1 103 ? -4.900 9.856 5.578 1.00 97.38 103 ALA A N 1
ATOM 769 C CA . ALA A 1 103 ? -5.441 10.000 6.926 1.00 97.38 103 ALA A CA 1
ATOM 770 C C . ALA A 1 103 ? -6.866 10.578 6.918 1.00 97.38 103 ALA A C 1
ATOM 772 O O . ALA A 1 103 ? -7.717 10.092 7.665 1.00 97.38 103 ALA A O 1
ATOM 773 N N . ALA A 1 104 ? -7.137 11.573 6.067 1.00 97.56 104 ALA A N 1
ATOM 774 C CA . ALA A 1 104 ? -8.465 12.164 5.898 1.00 97.56 104 ALA A CA 1
ATOM 775 C C . ALA A 1 104 ? -9.487 11.171 5.315 1.00 97.56 104 ALA A C 1
ATOM 777 O O . ALA A 1 104 ? -10.662 11.220 5.667 1.00 97.56 104 ALA A O 1
ATOM 778 N N . LEU A 1 105 ? -9.033 10.229 4.484 1.00 97.31 105 LEU A N 1
ATOM 779 C CA . LEU A 1 105 ? -9.839 9.126 3.947 1.00 97.31 105 LEU A CA 1
ATOM 780 C C . LEU A 1 105 ? -10.085 7.989 4.956 1.00 97.31 105 LEU A C 1
ATOM 782 O O . LEU A 1 105 ? -10.756 7.016 4.622 1.00 97.31 105 LEU A O 1
ATOM 786 N N . GLY A 1 106 ? -9.559 8.097 6.179 1.00 96.25 106 GLY A N 1
ATOM 787 C CA . GLY A 1 106 ? -9.756 7.106 7.236 1.00 96.25 106 GLY A CA 1
ATOM 788 C C . GLY A 1 106 ? -8.732 5.971 7.246 1.00 96.25 106 GLY A C 1
ATOM 789 O O . GLY A 1 106 ? -8.960 4.976 7.926 1.00 96.25 106 GLY A O 1
ATOM 790 N N . ALA A 1 107 ? -7.602 6.098 6.541 1.00 97.81 107 ALA A N 1
ATOM 791 C CA . ALA A 1 107 ? -6.563 5.071 6.555 1.00 97.81 107 ALA A CA 1
ATOM 792 C C . ALA A 1 107 ? -5.987 4.855 7.967 1.00 97.81 107 ALA A C 1
ATOM 794 O O . ALA A 1 107 ? -5.638 5.805 8.676 1.00 97.81 107 ALA A O 1
ATOM 795 N N . ASP A 1 108 ? -5.826 3.594 8.360 1.00 97.69 108 ASP A N 1
ATOM 796 C CA . ASP A 1 108 ? -5.069 3.190 9.548 1.00 97.69 108 ASP A CA 1
ATOM 797 C C . ASP A 1 108 ? -3.594 2.943 9.221 1.00 97.69 108 ASP A C 1
ATOM 799 O O . ASP A 1 108 ? -2.724 3.033 10.085 1.00 97.69 108 ASP A O 1
ATOM 803 N N . MET A 1 109 ? -3.297 2.634 7.968 1.00 97.06 109 MET A N 1
ATOM 804 C CA . MET A 1 109 ? -1.952 2.447 7.450 1.00 97.06 109 MET A CA 1
ATOM 805 C C . MET A 1 109 ? -1.957 2.817 5.972 1.00 97.06 109 MET A C 1
ATOM 807 O O . MET A 1 109 ? -2.965 2.630 5.294 1.00 97.06 109 MET A O 1
ATOM 811 N N . VAL A 1 110 ? -0.836 3.305 5.459 1.00 97.69 110 VAL A N 1
ATOM 812 C CA . VAL A 1 110 ? -0.633 3.464 4.017 1.00 97.69 110 VAL A CA 1
ATOM 813 C C . VAL A 1 110 ? 0.334 2.413 3.497 1.00 97.69 110 VAL A C 1
ATOM 815 O O . VAL A 1 110 ? 1.246 1.997 4.215 1.00 97.69 110 VAL A O 1
ATOM 818 N N . VAL A 1 111 ? 0.142 1.988 2.253 1.00 96.12 111 VAL A N 1
ATOM 819 C CA . VAL A 1 111 ? 1.044 1.070 1.558 1.00 96.12 111 VAL A CA 1
ATOM 820 C C . VAL A 1 111 ? 1.512 1.674 0.240 1.00 96.12 111 VAL A C 1
ATOM 822 O O . VAL A 1 111 ? 0.704 2.251 -0.497 1.00 96.12 111 VAL A O 1
ATOM 825 N N . LEU A 1 112 ? 2.815 1.553 -0.038 1.00 95.44 112 LEU A N 1
ATOM 826 C CA . LEU A 1 112 ? 3.386 1.965 -1.317 1.00 95.44 112 LEU A CA 1
ATOM 827 C C . LEU A 1 112 ? 4.386 0.974 -1.907 1.00 95.44 112 LEU A C 1
ATOM 829 O O . LEU A 1 112 ? 5.000 0.212 -1.169 1.00 95.44 112 LEU A O 1
ATOM 833 N N . ASN A 1 113 ? 4.549 0.991 -3.232 1.00 92.88 113 ASN A N 1
ATOM 834 C CA . ASN A 1 113 ? 5.455 0.099 -3.962 1.00 92.88 113 ASN A CA 1
ATOM 835 C C . ASN A 1 113 ? 6.788 0.782 -4.296 1.00 92.88 113 ASN A C 1
ATOM 837 O O . ASN A 1 113 ? 6.842 1.952 -4.696 1.00 92.88 113 ASN A O 1
ATOM 841 N N . CYS A 1 114 ? 7.875 0.026 -4.187 1.00 93.00 114 CYS A N 1
ATOM 842 C CA . CYS A 1 114 ? 9.216 0.458 -4.555 1.00 93.00 114 CYS A CA 1
ATOM 843 C C . CYS A 1 114 ? 9.978 -0.710 -5.193 1.00 93.00 114 CYS A C 1
ATOM 845 O O . CYS A 1 114 ? 10.363 -1.666 -4.523 1.00 93.00 114 CYS A O 1
ATOM 847 N N . TYR A 1 115 ? 10.182 -0.640 -6.505 1.00 90.88 115 TYR A N 1
ATOM 848 C CA . TYR A 1 115 ? 10.943 -1.649 -7.232 1.00 90.88 115 TYR A CA 1
ATOM 849 C C . TYR A 1 115 ? 12.442 -1.377 -7.181 1.00 90.88 115 TYR A C 1
ATOM 851 O O . TYR A 1 115 ? 12.871 -0.230 -7.295 1.00 90.88 115 TYR A O 1
ATOM 859 N N . LEU A 1 116 ? 13.222 -2.452 -7.061 1.00 88.75 116 LEU A N 1
ATOM 860 C CA . LEU A 1 116 ? 14.683 -2.426 -7.110 1.00 88.75 116 LEU A CA 1
ATOM 861 C C . LEU A 1 116 ? 15.209 -3.311 -8.241 1.00 88.75 116 LEU A C 1
ATOM 863 O O . LEU A 1 116 ? 14.616 -4.346 -8.567 1.00 88.75 116 LEU A O 1
ATOM 867 N N . GLY A 1 117 ? 16.356 -2.927 -8.794 1.00 86.31 117 GLY A N 1
ATOM 868 C CA . GLY A 1 117 ? 17.085 -3.693 -9.799 1.00 86.31 117 GLY A CA 1
ATOM 869 C C . GLY A 1 117 ? 16.498 -3.596 -11.209 1.00 86.31 117 GLY A C 1
ATOM 870 O O . GLY A 1 117 ? 16.879 -4.362 -12.086 1.00 86.31 117 GLY A O 1
ATOM 871 N N . ILE A 1 118 ? 15.612 -2.631 -11.470 1.00 85.81 118 ILE A N 1
ATOM 872 C CA . ILE A 1 118 ? 14.859 -2.521 -12.735 1.00 85.81 118 ILE A CA 1
ATOM 873 C C . ILE A 1 118 ? 15.702 -2.121 -13.962 1.00 85.81 118 ILE A C 1
ATOM 875 O O . ILE A 1 118 ? 15.169 -2.031 -15.063 1.00 85.81 118 ILE A O 1
ATOM 879 N N . GLY A 1 119 ? 17.003 -1.870 -13.794 1.00 86.50 119 GLY A N 1
ATOM 880 C CA . GLY A 1 119 ? 17.925 -1.541 -14.889 1.00 86.50 119 GLY A CA 1
ATOM 881 C C . GLY A 1 119 ? 17.877 -0.097 -15.379 1.00 86.50 119 GLY A C 1
ATOM 882 O O . GLY A 1 119 ? 18.677 0.271 -16.234 1.00 86.50 119 GLY A O 1
ATOM 883 N N . ASP A 1 120 ? 17.016 0.733 -14.792 1.00 89.81 120 ASP A N 1
ATOM 884 C CA . ASP A 1 120 ? 16.963 2.175 -15.019 1.00 89.81 120 ASP A CA 1
ATOM 885 C C . ASP A 1 120 ? 17.200 2.917 -13.696 1.00 89.81 120 ASP A C 1
ATOM 887 O O . ASP A 1 120 ? 16.362 2.915 -12.789 1.00 89.81 120 ASP A O 1
ATOM 891 N N . CYS A 1 121 ? 18.368 3.554 -13.581 1.00 90.81 121 CYS A N 1
ATOM 892 C CA . CYS A 1 121 ? 18.772 4.247 -12.361 1.00 90.81 121 CYS A CA 1
ATOM 893 C C . CYS A 1 121 ? 17.951 5.511 -12.079 1.00 90.81 121 CYS A C 1
ATOM 895 O O . CYS A 1 121 ? 17.837 5.904 -10.918 1.00 90.81 121 CYS A O 1
ATOM 897 N N . GLN A 1 122 ? 17.372 6.145 -13.103 1.00 94.06 122 GLN A N 1
ATOM 898 C CA . GLN A 1 122 ? 16.546 7.337 -12.922 1.00 94.06 122 GLN A CA 1
ATOM 899 C C . GLN A 1 122 ? 15.186 6.949 -12.348 1.00 94.06 122 GLN A C 1
ATOM 901 O O . GLN A 1 122 ? 14.722 7.573 -11.393 1.00 94.06 122 GLN A O 1
ATOM 906 N N . ILE A 1 123 ? 14.584 5.874 -12.867 1.00 93.25 123 ILE A N 1
ATOM 907 C CA . ILE A 1 123 ? 13.325 5.351 -12.329 1.00 93.25 123 ILE A CA 1
ATOM 908 C C . ILE A 1 123 ? 13.535 4.850 -10.895 1.00 93.25 123 ILE A C 1
ATOM 910 O O . ILE A 1 123 ? 12.783 5.240 -10.004 1.00 93.25 123 ILE A O 1
ATOM 914 N N . GLU A 1 124 ? 14.578 4.057 -10.628 1.00 93.38 124 GLU A N 1
ATOM 915 C CA . GLU A 1 124 ? 14.853 3.560 -9.272 1.00 93.38 124 GLU A CA 1
ATOM 916 C C . GLU A 1 124 ? 15.119 4.708 -8.282 1.00 93.38 124 GLU A C 1
ATOM 918 O O . GLU A 1 124 ? 14.559 4.728 -7.184 1.00 93.38 124 GLU A O 1
ATOM 923 N N . SER A 1 125 ? 15.885 5.728 -8.686 1.00 95.12 125 SER A N 1
ATOM 924 C CA . SER A 1 125 ? 16.113 6.923 -7.866 1.00 95.12 125 SER A CA 1
ATOM 925 C C . SER A 1 125 ? 14.813 7.676 -7.557 1.00 95.12 125 SER A C 1
ATOM 927 O O . SER A 1 125 ? 14.618 8.116 -6.419 1.00 95.12 125 SER A O 1
ATOM 929 N N . ALA A 1 126 ? 13.892 7.781 -8.519 1.00 96.38 126 ALA A N 1
ATOM 930 C CA . ALA A 1 126 ? 12.586 8.400 -8.309 1.00 96.38 126 ALA A CA 1
ATOM 931 C C . ALA A 1 126 ? 11.708 7.586 -7.341 1.00 96.38 126 ALA A C 1
ATOM 933 O O . ALA A 1 126 ? 11.071 8.159 -6.453 1.00 96.38 126 ALA A O 1
ATOM 934 N N . LEU A 1 127 ? 11.711 6.254 -7.455 1.00 95.19 127 LEU A N 1
ATOM 935 C CA . LEU A 1 127 ? 10.987 5.354 -6.549 1.00 95.19 127 LEU A CA 1
ATOM 936 C C . LEU A 1 127 ? 11.494 5.464 -5.107 1.00 95.19 127 LEU A C 1
ATOM 938 O O . LEU A 1 127 ? 10.687 5.546 -4.178 1.00 95.19 127 LEU A O 1
ATOM 942 N N . LEU A 1 128 ? 12.814 5.502 -4.923 1.00 94.94 128 LEU A N 1
ATOM 943 C CA . LEU A 1 128 ? 13.451 5.673 -3.617 1.00 94.94 128 LEU A CA 1
ATOM 944 C C . LEU A 1 128 ? 13.178 7.063 -3.031 1.00 94.94 128 LEU A C 1
ATOM 946 O O . LEU A 1 128 ? 12.850 7.182 -1.852 1.00 94.94 128 LEU A O 1
ATOM 950 N N . THR A 1 129 ? 13.228 8.111 -3.856 1.00 96.62 129 THR A N 1
ATOM 951 C CA . THR A 1 129 ? 12.874 9.477 -3.436 1.00 96.62 129 THR A CA 1
ATOM 952 C C . THR A 1 129 ? 11.433 9.537 -2.941 1.00 96.62 129 THR A C 1
ATOM 954 O O . THR A 1 129 ? 11.183 10.007 -1.834 1.00 96.62 129 THR A O 1
ATOM 957 N N . LYS A 1 130 ? 10.489 8.981 -3.710 1.00 96.75 130 LYS A N 1
ATOM 958 C CA . LYS A 1 130 ? 9.077 8.880 -3.320 1.00 96.75 130 LYS A CA 1
ATOM 959 C C . LYS A 1 130 ? 8.916 8.162 -1.978 1.00 96.75 130 LYS A C 1
ATOM 961 O O . LYS A 1 130 ? 8.195 8.649 -1.110 1.00 96.75 130 LYS A O 1
ATOM 966 N N . LEU A 1 131 ? 9.589 7.024 -1.797 1.00 94.94 131 LEU A N 1
ATOM 967 C CA . LEU A 1 131 ? 9.549 6.265 -0.548 1.00 94.94 131 LEU A CA 1
ATOM 968 C C . LEU A 1 131 ? 10.031 7.108 0.645 1.00 94.94 131 LEU A C 1
ATOM 970 O O . LEU A 1 131 ? 9.349 7.152 1.668 1.00 94.94 131 LEU A O 1
ATOM 974 N N . ALA A 1 132 ? 11.166 7.802 0.510 1.00 95.44 132 ALA A N 1
ATOM 975 C CA . ALA A 1 132 ? 11.709 8.666 1.560 1.00 95.44 132 ALA A CA 1
ATOM 976 C C . ALA A 1 132 ? 10.765 9.829 1.905 1.00 95.44 132 ALA A C 1
ATOM 978 O O . ALA A 1 132 ? 10.538 10.114 3.082 1.00 95.44 132 ALA A O 1
ATOM 979 N N . THR A 1 133 ? 10.180 10.472 0.890 1.00 96.12 133 THR A N 1
ATOM 980 C CA . THR A 1 133 ? 9.213 11.561 1.074 1.00 96.12 133 THR A CA 1
ATOM 981 C C . THR A 1 133 ? 8.003 11.092 1.875 1.00 96.12 133 THR A C 1
ATOM 983 O O . THR A 1 133 ? 7.683 11.684 2.905 1.00 96.12 133 THR A O 1
ATOM 986 N N . VAL A 1 134 ? 7.374 9.985 1.471 1.00 96.50 134 VAL A N 1
ATOM 987 C CA . VAL A 1 134 ? 6.195 9.465 2.176 1.00 96.50 134 VAL A CA 1
ATOM 988 C C . VAL A 1 134 ? 6.546 8.989 3.586 1.00 96.50 134 VAL A C 1
ATOM 990 O O . VAL A 1 134 ? 5.762 9.198 4.511 1.00 96.50 134 VAL A O 1
ATOM 993 N N . ALA A 1 135 ? 7.718 8.382 3.792 1.00 94.12 135 ALA A N 1
ATOM 994 C CA . ALA A 1 135 ? 8.166 7.986 5.125 1.00 94.12 135 ALA A CA 1
ATOM 995 C C . ALA A 1 135 ? 8.276 9.192 6.072 1.00 94.12 135 ALA A C 1
ATOM 997 O O . ALA A 1 135 ? 7.781 9.134 7.203 1.00 94.12 135 ALA A O 1
ATOM 998 N N . ALA A 1 136 ? 8.845 10.305 5.599 1.00 93.31 136 ALA A N 1
ATOM 999 C CA . ALA A 1 136 ? 8.939 11.546 6.363 1.00 93.31 136 ALA A CA 1
ATOM 1000 C C . ALA A 1 136 ? 7.557 12.156 6.667 1.00 93.31 136 ALA A C 1
ATOM 1002 O O . ALA A 1 136 ? 7.302 12.588 7.794 1.00 93.31 136 ALA A O 1
ATOM 1003 N N . GLU A 1 137 ? 6.638 12.152 5.698 1.00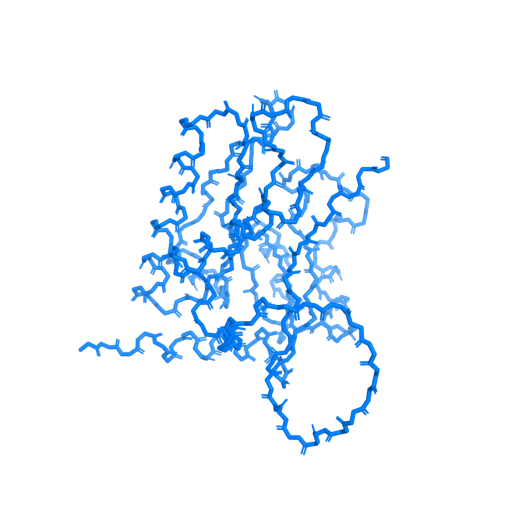 95.12 137 GLU A N 1
ATOM 1004 C CA . GLU A 1 137 ? 5.252 12.592 5.906 1.00 95.12 137 GLU A CA 1
ATOM 1005 C C . GLU A 1 137 ? 4.530 11.733 6.949 1.00 95.12 137 GLU A C 1
ATOM 1007 O O . GLU A 1 137 ? 3.901 12.259 7.870 1.00 95.12 137 GLU A O 1
ATOM 1012 N N . CYS A 1 138 ? 4.666 10.412 6.842 1.00 94.44 138 CYS A N 1
ATOM 1013 C CA . CYS A 1 138 ? 4.054 9.454 7.752 1.00 94.44 138 CYS A CA 1
ATOM 1014 C C . CYS A 1 138 ? 4.566 9.616 9.185 1.00 94.44 138 CYS A C 1
ATOM 1016 O O . CYS A 1 138 ? 3.786 9.542 10.138 1.00 94.44 138 CYS A O 1
ATOM 1018 N N . GLU A 1 139 ? 5.866 9.864 9.358 1.00 91.69 139 GLU A N 1
ATOM 1019 C CA . GLU A 1 139 ? 6.443 10.174 10.665 1.00 91.69 139 GLU A CA 1
ATOM 1020 C C . GLU A 1 139 ? 5.836 11.451 11.247 1.00 91.69 139 GLU A C 1
ATOM 1022 O O . GLU A 1 139 ? 5.368 11.433 12.384 1.00 91.69 139 GLU A O 1
ATOM 1027 N N . ARG A 1 140 ? 5.747 12.522 10.451 1.00 91.88 140 ARG A N 1
ATOM 1028 C CA . ARG A 1 140 ? 5.236 13.830 10.885 1.00 91.88 140 ARG A CA 1
ATOM 1029 C C . ARG A 1 140 ? 3.813 13.771 11.445 1.00 91.88 140 ARG A C 1
ATOM 1031 O O . ARG A 1 140 ? 3.520 14.487 12.400 1.00 91.88 140 ARG A O 1
ATOM 1038 N N . ILE A 1 141 ? 2.947 12.928 10.882 1.00 93.44 141 ILE A N 1
ATOM 1039 C CA . ILE A 1 141 ? 1.525 12.853 11.270 1.00 93.44 141 ILE A CA 1
ATOM 1040 C C . ILE A 1 141 ? 1.162 11.597 12.079 1.00 93.44 141 ILE A C 1
ATOM 1042 O O . ILE A 1 141 ? -0.002 11.391 12.421 1.00 93.44 141 ILE A O 1
ATOM 1046 N N . GLY A 1 142 ? 2.136 10.737 12.388 1.00 92.69 142 GLY A N 1
ATOM 1047 C CA . GLY A 1 142 ? 1.891 9.483 13.103 1.00 92.69 142 GLY A CA 1
ATOM 1048 C C . GLY A 1 142 ? 1.093 8.450 12.293 1.00 92.69 142 GLY A C 1
ATOM 1049 O O . GLY A 1 142 ? 0.316 7.689 12.874 1.00 92.69 142 GLY A O 1
ATOM 1050 N N . MET A 1 143 ? 1.275 8.413 10.971 1.00 95.00 143 MET A N 1
ATOM 1051 C CA . MET A 1 143 ? 0.694 7.409 10.074 1.00 95.00 143 MET A CA 1
ATOM 1052 C C . MET A 1 143 ? 1.627 6.188 9.955 1.00 95.00 143 MET A C 1
ATOM 1054 O O . MET A 1 143 ? 2.822 6.353 9.705 1.00 95.00 143 MET A O 1
ATOM 1058 N N . PRO A 1 144 ? 1.141 4.951 10.154 1.00 94.44 144 PRO A N 1
ATOM 1059 C CA . PRO A 1 144 ? 1.886 3.745 9.802 1.00 94.44 144 PRO A CA 1
ATOM 1060 C C . PRO A 1 144 ? 2.111 3.616 8.288 1.00 94.44 144 PRO A C 1
ATOM 1062 O O . PRO A 1 144 ? 1.183 3.808 7.507 1.00 94.44 144 PRO A O 1
ATOM 1065 N N . LEU A 1 145 ? 3.326 3.230 7.892 1.00 93.81 145 LEU A N 1
ATOM 1066 C CA . LEU A 1 145 ? 3.721 3.003 6.498 1.00 93.81 145 LEU A CA 1
ATOM 1067 C C . LEU A 1 145 ? 4.172 1.550 6.299 1.00 93.81 145 LEU A C 1
ATOM 1069 O O . LEU A 1 145 ? 5.054 1.063 7.015 1.00 93.81 145 LEU A O 1
ATOM 1073 N N . CYS A 1 146 ? 3.595 0.894 5.298 1.00 92.44 146 CYS A N 1
ATOM 1074 C CA . CYS A 1 146 ? 4.038 -0.372 4.733 1.00 92.44 146 CYS A CA 1
ATOM 1075 C C . CYS A 1 146 ? 4.711 -0.108 3.376 1.00 92.44 146 CYS A C 1
ATOM 1077 O O . CYS A 1 146 ? 4.090 0.421 2.459 1.00 92.44 146 CYS A O 1
ATOM 1079 N N . GLY A 1 147 ? 5.995 -0.436 3.254 1.00 90.50 147 GLY A N 1
ATOM 1080 C CA . GLY A 1 147 ? 6.707 -0.379 1.981 1.00 90.50 147 GLY A CA 1
ATOM 1081 C C . GLY A 1 147 ? 6.774 -1.767 1.357 1.00 90.50 147 GLY A C 1
ATOM 1082 O O . GLY A 1 147 ? 7.414 -2.665 1.902 1.00 90.50 147 GLY A O 1
ATOM 1083 N N . GLU A 1 148 ? 6.145 -1.936 0.204 1.00 92.00 148 GLU A N 1
ATOM 1084 C CA . GLU A 1 148 ? 6.328 -3.091 -0.668 1.00 92.00 148 GLU A CA 1
ATOM 1085 C C . GLU A 1 148 ? 7.597 -2.856 -1.495 1.00 92.00 148 GLU A C 1
ATOM 1087 O O . GLU A 1 148 ? 7.553 -2.382 -2.632 1.00 92.00 148 GLU A O 1
ATOM 1092 N N . ILE A 1 149 ? 8.760 -3.115 -0.882 1.00 91.06 149 ILE A N 1
ATOM 1093 C CA . ILE A 1 149 ? 10.027 -3.135 -1.619 1.00 91.06 149 ILE A CA 1
ATOM 1094 C C . ILE A 1 149 ? 10.163 -4.481 -2.315 1.00 91.06 149 ILE A C 1
ATOM 1096 O O . ILE A 1 149 ? 10.328 -5.515 -1.665 1.00 91.06 149 ILE A O 1
ATOM 1100 N N . ILE A 1 150 ? 10.151 -4.445 -3.642 1.00 88.75 150 ILE A N 1
ATOM 1101 C CA . ILE A 1 150 ? 10.149 -5.636 -4.480 1.00 88.75 150 ILE A CA 1
ATOM 1102 C C . ILE A 1 150 ? 11.390 -5.605 -5.380 1.00 88.75 150 ILE A C 1
ATOM 1104 O O . ILE A 1 150 ? 11.451 -4.807 -6.322 1.00 88.75 150 ILE A O 1
ATOM 1108 N N . PRO A 1 151 ? 12.393 -6.467 -5.138 1.00 89.00 151 PRO A N 1
ATOM 1109 C CA . PRO A 1 151 ? 13.424 -6.696 -6.138 1.00 89.00 151 PRO A CA 1
ATOM 1110 C C . PRO A 1 151 ? 12.778 -7.379 -7.349 1.00 89.00 151 PRO A C 1
ATOM 1112 O O . PRO A 1 151 ? 12.031 -8.342 -7.182 1.00 89.00 151 PRO A O 1
ATOM 1115 N N . ARG A 1 152 ? 13.024 -6.880 -8.564 1.00 81.31 152 ARG A N 1
ATOM 1116 C CA . ARG A 1 152 ? 12.473 -7.483 -9.793 1.00 81.31 152 ARG A CA 1
ATOM 1117 C C . ARG A 1 152 ? 13.446 -8.511 -10.369 1.00 81.31 152 ARG A C 1
ATOM 1119 O O . ARG A 1 152 ? 13.141 -9.695 -10.391 1.00 81.31 152 ARG A O 1
ATOM 1126 N N . VAL A 1 153 ? 14.627 -8.059 -10.771 1.00 73.88 153 VAL A N 1
ATOM 1127 C CA . VAL A 1 153 ? 15.780 -8.849 -11.240 1.00 73.88 153 VAL A CA 1
ATOM 1128 C C . VAL A 1 153 ? 17.036 -7.997 -11.027 1.00 73.88 153 VAL A C 1
ATOM 1130 O O . VAL A 1 153 ? 16.913 -6.807 -10.752 1.00 73.88 153 VAL A O 1
ATOM 1133 N N . SER A 1 154 ? 18.241 -8.555 -11.127 1.00 69.06 154 SER A N 1
ATOM 1134 C CA . SER A 1 154 ? 19.459 -7.740 -11.095 1.00 69.06 154 SER A CA 1
ATOM 1135 C C . SER A 1 154 ? 19.794 -7.237 -12.494 1.00 69.06 154 SER A C 1
ATOM 1137 O O . SER A 1 154 ? 20.075 -8.031 -13.386 1.00 69.06 154 SER A O 1
ATOM 1139 N N . TYR A 1 155 ? 19.870 -5.917 -12.689 1.00 70.19 155 TYR A N 1
ATOM 1140 C CA . TYR A 1 155 ? 20.329 -5.331 -13.959 1.00 70.19 155 TYR A CA 1
ATOM 1141 C C . TYR A 1 155 ? 21.733 -5.795 -14.384 1.00 70.19 155 TYR A C 1
ATOM 1143 O O . TYR A 1 155 ? 22.108 -5.658 -15.547 1.00 70.19 155 TYR A O 1
ATOM 1151 N N . LYS A 1 156 ? 22.528 -6.310 -13.437 1.00 70.94 156 LYS A N 1
ATOM 1152 C CA . LYS A 1 156 ? 23.877 -6.825 -13.692 1.00 70.94 156 LYS A CA 1
ATOM 1153 C C . LYS A 1 156 ? 23.869 -8.181 -14.393 1.00 70.94 156 LYS A C 1
ATOM 1155 O O . LYS A 1 156 ? 24.856 -8.504 -15.045 1.00 70.94 156 LYS A O 1
ATOM 1160 N N . ASP A 1 157 ? 22.796 -8.957 -14.252 1.00 78.25 157 ASP A N 1
ATOM 1161 C CA . ASP A 1 157 ? 22.656 -10.273 -14.868 1.00 78.25 157 ASP A CA 1
ATOM 1162 C C . ASP A 1 157 ? 21.333 -10.369 -15.644 1.00 78.25 157 ASP A C 1
ATOM 1164 O O . ASP A 1 157 ? 20.298 -10.732 -15.083 1.00 78.25 157 ASP A O 1
ATOM 1168 N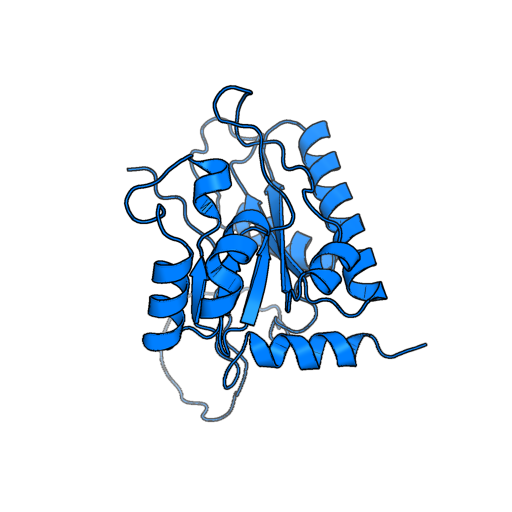 N . PRO A 1 158 ? 21.355 -10.095 -16.960 1.00 76.12 158 PRO A N 1
ATOM 1169 C CA . PRO A 1 158 ? 20.175 -10.223 -17.811 1.00 76.12 158 PRO A CA 1
ATOM 1170 C C . PRO A 1 158 ? 19.606 -11.649 -17.894 1.00 76.12 158 PRO A C 1
ATOM 1172 O O . PRO A 1 158 ? 18.477 -11.821 -18.353 1.00 76.12 158 PRO A O 1
ATOM 1175 N N . ALA A 1 159 ? 20.363 -12.682 -17.499 1.00 83.19 159 ALA A N 1
ATOM 1176 C CA . ALA A 1 159 ? 19.889 -14.064 -17.480 1.00 83.19 159 ALA A CA 1
ATOM 1177 C C . ALA A 1 159 ? 19.112 -14.408 -16.197 1.00 83.19 159 ALA A C 1
ATOM 1179 O O . ALA A 1 159 ? 18.417 -15.431 -16.157 1.00 83.19 159 ALA A O 1
ATOM 1180 N N . GLN A 1 160 ? 19.193 -13.565 -15.163 1.00 80.38 160 GLN A N 1
ATOM 1181 C CA . GLN A 1 160 ? 18.454 -13.745 -13.923 1.00 80.38 160 GLN A CA 1
ATOM 1182 C C . GLN A 1 160 ? 16.953 -13.557 -14.173 1.00 80.38 160 GLN A C 1
ATOM 1184 O O . GLN A 1 160 ? 16.490 -12.478 -14.529 1.00 80.38 160 GLN A O 1
ATOM 1189 N N . LYS A 1 161 ? 16.173 -14.618 -13.945 1.00 80.50 161 LYS A N 1
ATOM 1190 C CA . LYS A 1 161 ? 14.709 -14.605 -14.129 1.00 80.50 161 LYS A CA 1
ATOM 1191 C C . LYS A 1 161 ? 13.919 -14.327 -12.849 1.00 80.50 161 LYS A C 1
ATOM 1193 O O . LYS A 1 161 ? 12.727 -14.068 -12.928 1.00 80.50 161 LYS A O 1
ATOM 1198 N N . MET A 1 162 ? 14.565 -14.434 -11.688 1.00 82.00 162 MET A N 1
ATOM 1199 C CA . MET A 1 162 ? 13.946 -14.320 -10.364 1.00 82.00 162 MET A CA 1
ATOM 1200 C C . MET A 1 162 ? 14.913 -13.653 -9.379 1.00 82.00 162 MET A C 1
ATOM 1202 O O . MET A 1 162 ? 16.118 -13.898 -9.484 1.00 82.00 162 MET A O 1
ATOM 1206 N N . PRO A 1 163 ? 14.434 -12.872 -8.394 1.00 85.31 163 PRO A N 1
ATOM 1207 C CA . PRO A 1 163 ? 15.272 -12.334 -7.323 1.00 85.31 163 PRO A CA 1
ATOM 1208 C C . PRO A 1 163 ? 16.012 -13.426 -6.545 1.00 85.31 163 PRO A C 1
ATOM 1210 O O . PRO A 1 163 ? 15.449 -14.477 -6.233 1.00 85.31 163 PRO A O 1
ATOM 1213 N N . THR A 1 164 ? 17.267 -13.163 -6.194 1.00 88.19 164 THR A N 1
ATOM 1214 C CA . THR A 1 164 ? 18.052 -14.018 -5.299 1.00 88.19 164 THR A CA 1
ATOM 1215 C C . THR A 1 164 ? 17.767 -13.698 -3.828 1.00 88.19 164 THR A C 1
ATOM 1217 O O . THR A 1 164 ? 17.183 -12.667 -3.488 1.00 88.19 164 THR A O 1
ATOM 1220 N N . SER A 1 165 ? 18.240 -14.551 -2.916 1.00 87.56 165 SER A N 1
ATOM 1221 C CA . SER A 1 165 ? 18.221 -14.253 -1.477 1.00 87.56 165 SER A CA 1
ATOM 1222 C C . SER A 1 165 ? 19.021 -12.993 -1.123 1.00 87.56 165 SER A C 1
ATOM 1224 O O . SER A 1 165 ? 18.644 -12.275 -0.199 1.00 87.56 165 SER A O 1
ATOM 1226 N N . ALA A 1 166 ? 20.087 -12.691 -1.871 1.00 88.69 166 ALA A N 1
ATOM 1227 C CA . ALA A 1 166 ? 20.869 -11.471 -1.697 1.00 88.69 166 ALA A CA 1
ATOM 1228 C C . ALA A 1 166 ? 20.073 -10.221 -2.109 1.00 88.69 166 ALA A C 1
ATOM 1230 O O . ALA A 1 166 ? 20.093 -9.223 -1.388 1.00 88.69 166 ALA A O 1
ATOM 1231 N N . ASP A 1 167 ? 19.313 -10.293 -3.206 1.00 87.44 167 ASP A N 1
ATOM 1232 C CA . ASP A 1 167 ? 18.444 -9.194 -3.650 1.00 87.44 167 ASP A CA 1
ATOM 1233 C C . ASP A 1 167 ? 17.332 -8.919 -2.626 1.00 87.44 167 ASP A C 1
ATOM 1235 O O . ASP A 1 167 ? 17.053 -7.768 -2.288 1.00 87.44 167 ASP A O 1
ATOM 1239 N N . LEU A 1 168 ? 16.743 -9.980 -2.062 1.00 86.50 168 LEU A N 1
ATOM 1240 C CA . LEU A 1 168 ? 15.766 -9.873 -0.975 1.00 86.50 168 LEU A CA 1
ATOM 1241 C C . LEU A 1 168 ? 16.379 -9.265 0.295 1.00 86.50 168 LEU A C 1
ATOM 1243 O O . LEU A 1 168 ? 15.772 -8.392 0.915 1.00 86.50 168 LEU A O 1
ATOM 1247 N N . ALA A 1 169 ? 17.586 -9.682 0.684 1.00 88.38 169 ALA A N 1
ATOM 1248 C CA . ALA A 1 169 ? 18.282 -9.110 1.837 1.00 88.38 169 ALA A CA 1
ATOM 1249 C C . ALA A 1 169 ? 18.570 -7.612 1.642 1.00 88.38 169 ALA A C 1
ATOM 1251 O O . ALA A 1 169 ? 18.394 -6.821 2.574 1.00 88.38 169 ALA A O 1
ATOM 1252 N N . MET A 1 170 ? 18.946 -7.207 0.425 1.00 88.31 170 MET A N 1
ATOM 1253 C CA . MET A 1 170 ? 19.135 -5.802 0.072 1.00 88.31 170 MET A CA 1
ATOM 1254 C C . MET A 1 170 ? 17.823 -5.015 0.175 1.00 88.31 170 MET A C 1
ATOM 1256 O O . MET A 1 170 ? 17.795 -3.951 0.794 1.00 88.31 170 MET A O 1
ATOM 1260 N N . ALA A 1 171 ? 16.725 -5.554 -0.359 1.00 89.88 171 ALA A N 1
ATOM 1261 C CA . ALA A 1 171 ? 15.399 -4.949 -0.260 1.00 89.88 171 ALA A CA 1
ATOM 1262 C C . ALA A 1 171 ? 14.975 -4.717 1.201 1.00 89.88 171 ALA A C 1
ATOM 1264 O O . ALA A 1 171 ? 14.555 -3.618 1.567 1.00 89.88 171 ALA A O 1
ATOM 1265 N N . ILE A 1 172 ? 15.161 -5.724 2.061 1.00 86.75 172 ILE A N 1
ATOM 1266 C CA . ILE A 1 172 ? 14.866 -5.635 3.498 1.00 86.75 172 ILE A CA 1
ATOM 1267 C C . ILE A 1 172 ? 15.732 -4.564 4.171 1.00 86.75 172 ILE A C 1
ATOM 1269 O O . ILE A 1 172 ? 15.217 -3.759 4.952 1.00 86.75 172 ILE A O 1
ATOM 1273 N N . ARG A 1 173 ? 17.039 -4.525 3.873 1.00 90.38 173 ARG A N 1
ATOM 1274 C CA . ARG A 1 173 ? 17.945 -3.520 4.447 1.00 90.38 173 ARG A CA 1
ATOM 1275 C C . ARG A 1 173 ? 17.551 -2.112 4.027 1.00 90.38 173 ARG A C 1
ATOM 1277 O O . ARG A 1 173 ? 17.500 -1.241 4.888 1.00 90.38 173 ARG A O 1
ATOM 1284 N N . LEU A 1 174 ? 17.261 -1.886 2.746 1.00 89.44 174 LEU A N 1
ATOM 1285 C CA . LEU A 1 174 ? 16.795 -0.581 2.274 1.00 89.44 174 LEU A CA 1
ATOM 1286 C C . LEU A 1 174 ? 15.520 -0.175 2.995 1.00 89.44 174 LEU A C 1
ATOM 1288 O O . LEU A 1 174 ? 15.417 0.959 3.449 1.00 89.44 174 LEU A O 1
ATOM 1292 N N . GLY A 1 175 ? 14.590 -1.108 3.184 1.00 86.44 175 GLY A N 1
ATOM 1293 C CA . GLY A 1 175 ? 13.358 -0.785 3.882 1.00 86.44 175 GLY A CA 1
ATOM 1294 C C . GLY A 1 175 ? 13.574 -0.284 5.302 1.00 86.44 175 GLY A C 1
ATOM 1295 O O . GLY A 1 175 ? 12.997 0.729 5.698 1.00 86.44 175 GLY A O 1
ATOM 1296 N N . LEU A 1 176 ? 14.493 -0.928 6.023 1.00 85.12 176 LEU A N 1
ATOM 1297 C CA . LEU A 1 176 ? 14.909 -0.491 7.350 1.00 85.12 176 LEU A CA 1
ATOM 1298 C C . LEU A 1 176 ? 15.512 0.926 7.341 1.00 85.12 176 LEU A C 1
ATOM 1300 O O . LEU A 1 176 ? 15.159 1.725 8.207 1.00 85.12 176 LEU A O 1
ATOM 1304 N N . GLU A 1 177 ? 16.392 1.246 6.385 1.00 88.12 177 GLU A N 1
ATOM 1305 C CA . GLU A 1 177 ? 17.048 2.568 6.304 1.00 88.12 177 GLU A CA 1
ATOM 1306 C C . GLU A 1 177 ? 16.079 3.697 5.961 1.00 88.12 177 GLU A C 1
ATOM 1308 O O . GLU A 1 177 ? 16.209 4.807 6.472 1.00 88.12 177 GLU A O 1
ATOM 1313 N N . TYR A 1 178 ? 15.093 3.421 5.107 1.00 85.62 178 TYR A N 1
ATOM 1314 C CA . TYR A 1 178 ? 14.107 4.412 4.673 1.00 85.62 178 TYR A CA 1
ATOM 1315 C C . TYR A 1 178 ? 12.994 4.635 5.710 1.00 85.62 178 TYR A C 1
ATOM 1317 O O . TYR A 1 178 ? 12.127 5.484 5.517 1.00 85.62 178 TYR A O 1
ATOM 1325 N N . GLY A 1 179 ? 13.020 3.912 6.834 1.00 69.25 179 GLY A N 1
ATOM 1326 C CA . GLY A 1 179 ? 12.192 4.211 8.001 1.00 69.25 179 GLY A CA 1
ATOM 1327 C C . GLY A 1 179 ? 10.758 3.681 7.943 1.00 69.25 179 GLY A C 1
ATOM 1328 O O . GLY A 1 179 ? 9.968 3.980 8.842 1.00 69.25 179 GLY A O 1
ATOM 1329 N N . PHE A 1 180 ? 10.407 2.854 6.955 1.00 65.69 180 PHE A N 1
ATOM 1330 C CA . PHE A 1 180 ? 9.186 2.052 7.044 1.00 65.69 180 PHE A CA 1
ATOM 1331 C C . PHE A 1 180 ? 9.499 0.733 7.762 1.00 65.69 180 PHE A C 1
ATOM 1333 O O . PHE A 1 180 ? 10.634 0.275 7.772 1.00 65.69 180 PHE A O 1
ATOM 1340 N N . LEU A 1 181 ? 8.512 0.143 8.441 1.00 51.72 181 LEU A N 1
ATOM 1341 C CA . LEU A 1 181 ? 8.704 -0.945 9.421 1.00 51.72 181 LEU A CA 1
ATOM 1342 C C . LEU A 1 181 ? 9.338 -0.555 10.778 1.00 51.72 181 LEU A C 1
ATOM 1344 O O . LEU A 1 181 ? 9.677 -1.442 11.570 1.00 51.72 181 LEU A O 1
ATOM 1348 N N . HIS A 1 182 ? 9.439 0.738 11.116 1.00 38.44 182 HIS A N 1
ATOM 1349 C CA . HIS A 1 182 ? 9.882 1.159 12.451 1.00 38.44 182 HIS A CA 1
ATOM 1350 C C . HIS A 1 182 ? 8.856 0.723 13.523 1.00 38.44 182 HIS A C 1
ATOM 1352 O O . HIS A 1 182 ? 7.831 1.371 13.735 1.00 38.44 182 HIS A O 1
ATOM 1358 N N . GLY A 1 183 ? 9.117 -0.427 14.160 1.00 34.03 183 GLY A N 1
ATOM 1359 C CA . GLY A 1 183 ? 8.286 -1.036 15.208 1.00 34.03 183 GLY A CA 1
ATOM 1360 C C . GLY A 1 183 ? 7.904 -2.511 15.010 1.00 34.03 183 GLY A C 1
ATOM 1361 O O . GLY A 1 183 ? 7.249 -3.059 15.894 1.00 34.03 183 GLY A O 1
ATOM 1362 N N . LEU A 1 184 ? 8.285 -3.155 13.895 1.00 36.94 184 LEU A N 1
ATOM 1363 C CA . LEU A 1 184 ? 7.797 -4.503 13.539 1.00 36.94 184 LEU A CA 1
ATOM 1364 C C . LEU A 1 184 ? 8.869 -5.582 13.339 1.00 36.94 184 LEU A C 1
ATOM 1366 O O . LEU A 1 184 ? 8.524 -6.761 13.293 1.00 36.94 184 LEU A O 1
ATOM 1370 N N . LEU A 1 185 ? 10.154 -5.227 13.254 1.00 30.33 185 LEU A N 1
ATOM 1371 C CA . LEU A 1 185 ? 11.211 -6.238 13.285 1.00 30.33 185 LEU A CA 1
ATOM 1372 C C . LEU A 1 185 ? 11.539 -6.580 14.746 1.00 30.33 185 LEU A C 1
ATOM 1374 O O . LEU A 1 185 ? 11.864 -5.666 15.514 1.00 30.33 185 LEU A O 1
ATOM 1378 N N . PRO A 1 186 ? 11.519 -7.862 15.165 1.00 26.88 186 PRO A N 1
ATOM 1379 C CA . PRO A 1 186 ? 12.288 -8.244 16.341 1.00 26.88 186 PRO A CA 1
ATOM 1380 C C . PRO A 1 186 ? 13.740 -7.815 16.103 1.00 26.88 186 PRO A C 1
ATOM 1382 O O . PRO A 1 186 ? 14.227 -7.893 14.973 1.00 26.88 186 PRO A O 1
ATOM 1385 N N . ARG A 1 187 ? 14.417 -7.322 17.150 1.00 26.31 187 ARG A N 1
ATOM 1386 C CA . ARG A 1 187 ? 15.855 -7.015 17.111 1.00 26.31 187 ARG A CA 1
ATOM 1387 C C . ARG A 1 187 ? 16.570 -8.183 16.428 1.00 26.31 187 ARG A C 1
ATOM 1389 O O . ARG A 1 187 ? 16.668 -9.255 17.016 1.00 26.31 187 ARG A O 1
ATOM 1396 N N . GLN A 1 188 ? 17.038 -7.990 15.197 1.00 30.28 188 GLN A N 1
ATOM 1397 C CA . GLN A 1 188 ? 17.860 -8.990 14.536 1.00 30.28 188 GLN A CA 1
ATOM 1398 C C . GLN A 1 188 ? 19.213 -8.972 15.245 1.00 30.28 188 GLN A C 1
ATOM 1400 O O . GLN A 1 188 ? 20.047 -8.103 15.002 1.00 30.28 188 GLN A O 1
ATOM 1405 N N . SER A 1 189 ? 19.421 -9.902 16.177 1.00 24.94 189 SER A N 1
ATOM 1406 C CA . SER A 1 189 ? 20.774 -10.309 16.528 1.00 24.94 189 SER A CA 1
ATOM 1407 C C . SER A 1 189 ? 21.355 -10.954 15.277 1.00 24.94 189 SER A C 1
ATOM 1409 O O . SER A 1 189 ? 20.949 -12.053 14.902 1.00 24.94 189 SER A O 1
ATOM 1411 N N . ALA A 1 190 ? 22.251 -10.246 14.599 1.00 25.16 190 ALA A N 1
ATOM 1412 C CA . ALA A 1 190 ? 23.034 -10.811 13.519 1.00 25.16 190 ALA A CA 1
ATOM 1413 C C . ALA A 1 190 ? 23.803 -12.030 14.055 1.00 25.16 190 ALA A C 1
ATOM 1415 O O . ALA A 1 190 ? 24.752 -11.892 14.824 1.00 25.16 190 ALA A O 1
ATOM 1416 N N . ARG A 1 191 ? 23.368 -13.226 13.668 1.00 22.53 191 ARG A N 1
ATOM 1417 C CA . ARG A 1 191 ? 24.217 -14.411 13.596 1.00 22.53 191 ARG A CA 1
ATOM 1418 C C . ARG A 1 191 ? 23.995 -15.010 12.218 1.00 22.53 191 ARG A C 1
ATOM 1420 O O . ARG A 1 191 ? 23.014 -15.705 11.982 1.00 22.53 191 ARG A O 1
ATOM 1427 N N . ALA A 1 192 ? 24.886 -14.656 11.298 1.00 29.05 192 ALA A N 1
ATOM 1428 C CA . ALA A 1 192 ? 25.273 -15.606 10.275 1.00 29.05 192 ALA A CA 1
ATOM 1429 C C . ALA A 1 192 ? 25.94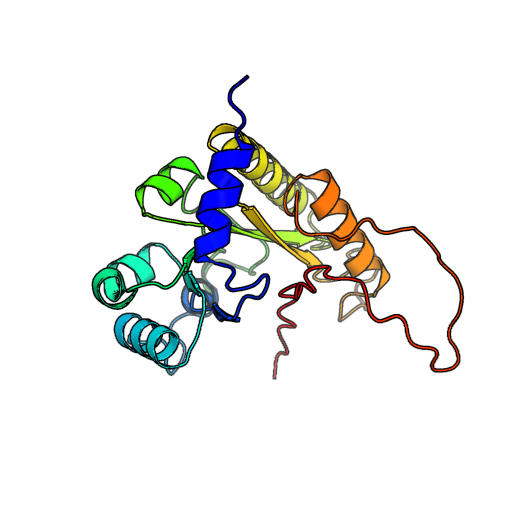9 -16.755 11.032 1.00 29.05 192 ALA A C 1
ATOM 1431 O O . ALA A 1 192 ? 26.833 -16.475 11.835 1.00 29.05 192 ALA A O 1
ATOM 1432 N N . ASP A 1 193 ? 25.400 -17.967 10.941 1.00 26.86 193 ASP A N 1
ATOM 1433 C CA . ASP A 1 193 ? 26.154 -19.204 10.710 1.00 26.86 193 ASP A CA 1
ATOM 1434 C C . ASP A 1 193 ? 25.250 -20.444 10.862 1.00 26.86 193 ASP A C 1
ATOM 1436 O O . ASP A 1 193 ? 24.537 -20.616 11.845 1.00 26.86 193 ASP A O 1
ATOM 1440 N N . HIS A 1 194 ? 25.344 -21.280 9.826 1.00 28.86 194 HIS A N 1
ATOM 1441 C CA . HIS A 1 194 ? 25.066 -22.712 9.693 1.00 28.86 194 HIS A CA 1
ATOM 1442 C C . HIS A 1 194 ? 23.690 -23.352 9.986 1.00 28.86 194 HIS A C 1
ATOM 1444 O O . HIS A 1 194 ? 23.109 -23.307 11.063 1.00 28.86 194 HIS A O 1
ATOM 1450 N N . VAL A 1 195 ? 23.261 -24.065 8.938 1.00 33.03 195 VAL A N 1
ATOM 1451 C CA . VAL A 1 195 ? 22.267 -25.136 8.848 1.00 33.03 195 VAL A CA 1
ATOM 1452 C C . VAL A 1 195 ? 22.788 -26.372 9.595 1.00 33.03 195 VAL A C 1
ATOM 1454 O O . VAL A 1 195 ? 23.827 -26.888 9.201 1.00 33.03 195 VAL A O 1
ATOM 1457 N N . ASP A 1 196 ? 22.121 -26.797 10.675 1.00 28.61 196 ASP A N 1
ATOM 1458 C CA . ASP A 1 196 ? 21.531 -28.143 10.863 1.00 28.61 196 ASP A CA 1
ATOM 1459 C C . ASP A 1 196 ? 21.187 -28.470 12.338 1.00 28.61 196 ASP A C 1
ATOM 1461 O O . ASP A 1 196 ? 21.965 -28.214 13.253 1.00 28.61 196 ASP A O 1
ATOM 1465 N N . GLN A 1 197 ? 20.045 -29.161 12.491 1.00 26.00 197 GLN A N 1
ATOM 1466 C CA . GLN A 1 197 ? 19.552 -29.998 13.609 1.00 26.00 197 GLN A CA 1
ATOM 1467 C C . GLN A 1 197 ? 18.683 -29.429 14.766 1.00 26.00 197 GLN A C 1
ATOM 1469 O O . GLN A 1 197 ? 18.754 -28.245 15.089 1.00 26.00 197 GLN A O 1
ATOM 1474 N N . PRO A 1 198 ? 17.779 -30.279 15.337 1.00 36.16 198 PRO A N 1
ATOM 1475 C CA . PRO A 1 198 ? 16.501 -29.857 15.915 1.00 36.16 198 PRO A CA 1
ATOM 1476 C C . PRO A 1 198 ? 16.419 -29.889 17.455 1.00 36.16 198 PRO A C 1
ATOM 1478 O O . PRO A 1 198 ? 17.153 -30.606 18.127 1.00 36.16 198 PRO A O 1
ATOM 1481 N N . ASP A 1 199 ? 15.430 -29.134 17.944 1.00 38.03 199 ASP A N 1
ATOM 1482 C CA . ASP A 1 199 ? 14.798 -29.075 19.272 1.00 38.03 199 ASP A CA 1
ATOM 1483 C C . ASP A 1 199 ? 15.653 -28.894 20.540 1.00 38.03 199 ASP A C 1
ATOM 1485 O O . ASP A 1 199 ? 16.296 -29.801 21.057 1.00 38.03 199 ASP A O 1
ATOM 1489 N N . SER A 1 200 ? 15.450 -27.745 21.192 1.00 27.53 200 SER A N 1
ATOM 1490 C CA . SER A 1 200 ? 15.153 -27.713 22.630 1.00 27.53 200 SER A CA 1
ATOM 1491 C C . SER A 1 200 ? 14.310 -26.477 22.951 1.00 27.53 200 SER A C 1
ATOM 1493 O O . SER A 1 200 ? 14.522 -25.395 22.403 1.00 27.53 200 SER A O 1
ATOM 1495 N N . GLY A 1 201 ? 13.267 -26.687 23.753 1.00 34.31 201 GLY A N 1
ATOM 1496 C CA . GLY A 1 201 ? 12.216 -25.713 24.000 1.00 34.31 201 GLY A CA 1
ATOM 1497 C C . GLY A 1 201 ? 12.694 -24.455 24.714 1.00 34.31 201 GLY A C 1
ATOM 1498 O O . GLY A 1 201 ? 13.493 -24.517 25.640 1.00 34.31 201 GLY A O 1
ATOM 1499 N N . ASP A 1 202 ? 12.091 -23.331 24.331 1.00 28.89 202 ASP A N 1
ATOM 1500 C CA . ASP A 1 202 ? 12.027 -22.151 25.182 1.00 28.89 202 ASP A CA 1
ATOM 1501 C C . ASP A 1 202 ? 10.639 -21.506 25.061 1.00 28.89 202 ASP A C 1
ATOM 1503 O O . ASP A 1 202 ? 10.297 -20.773 24.127 1.00 28.89 202 ASP A O 1
ATOM 1507 N N . CYS A 1 203 ? 9.795 -21.855 26.030 1.00 26.42 203 CYS A N 1
ATOM 1508 C CA . CYS A 1 203 ? 8.498 -21.254 26.301 1.00 26.42 203 CYS A CA 1
ATOM 1509 C C . CYS A 1 203 ? 8.698 -19.856 26.899 1.00 26.42 203 CYS A C 1
ATOM 1511 O O . CYS A 1 203 ? 8.538 -19.714 28.102 1.00 26.42 203 CYS A O 1
ATOM 1513 N N . CYS A 1 204 ? 9.062 -18.842 26.107 1.00 24.58 204 CYS A N 1
ATOM 1514 C CA . CYS A 1 204 ? 8.840 -17.412 26.401 1.00 24.58 204 CYS A CA 1
ATOM 1515 C C . CYS A 1 204 ? 9.518 -16.536 25.335 1.00 24.58 204 CYS A C 1
ATOM 1517 O O . CYS A 1 204 ? 10.606 -16.017 25.548 1.00 24.58 204 CYS A O 1
ATOM 1519 N N . ASN A 1 205 ? 8.871 -16.308 24.190 1.00 25.58 205 ASN A N 1
ATOM 1520 C CA . ASN A 1 205 ? 9.174 -15.109 23.405 1.00 25.58 205 ASN A CA 1
ATOM 1521 C C . ASN A 1 205 ? 7.959 -14.678 22.586 1.00 25.58 205 ASN A C 1
ATOM 1523 O O . ASN A 1 205 ? 7.694 -15.159 21.485 1.00 25.58 205 ASN A O 1
ATOM 1527 N N . ASN A 1 206 ? 7.199 -13.751 23.166 1.00 27.11 2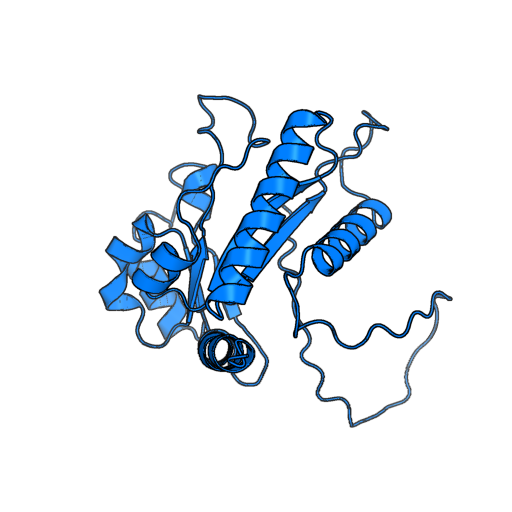06 ASN A N 1
ATOM 1528 C CA . ASN A 1 206 ? 6.022 -13.131 22.573 1.00 27.11 206 ASN A CA 1
ATOM 1529 C C . ASN A 1 206 ? 6.445 -12.036 21.573 1.00 27.11 206 ASN A C 1
ATOM 1531 O O . ASN A 1 206 ? 6.135 -10.857 21.744 1.00 27.11 206 ASN A O 1
ATOM 1535 N N . HIS A 1 207 ? 7.225 -12.414 20.557 1.00 27.45 207 HIS A N 1
ATOM 1536 C CA . HIS A 1 207 ? 7.579 -11.529 19.452 1.00 27.45 207 HIS A CA 1
ATOM 1537 C C . HIS A 1 207 ? 6.547 -11.672 18.329 1.00 27.45 207 HIS A C 1
ATOM 1539 O O . HIS A 1 207 ? 6.251 -12.799 17.917 1.00 27.45 207 HIS A O 1
ATOM 1545 N N . PRO A 1 208 ? 5.989 -10.562 17.816 1.00 26.09 208 PRO A N 1
ATOM 1546 C CA . PRO A 1 208 ? 5.050 -10.630 16.711 1.00 26.09 208 PRO A CA 1
ATOM 1547 C C . PRO A 1 208 ? 5.776 -11.174 15.472 1.00 26.09 208 PRO A C 1
ATOM 1549 O O . PRO A 1 208 ? 6.726 -10.573 14.976 1.00 26.09 208 PRO A O 1
ATOM 1552 N N . ARG A 1 209 ? 5.353 -12.347 14.992 1.00 23.77 209 ARG A N 1
ATOM 1553 C CA . ARG A 1 209 ? 5.825 -12.921 13.727 1.00 23.77 209 ARG A CA 1
ATOM 1554 C C . ARG A 1 209 ? 5.038 -12.262 12.602 1.00 23.77 209 ARG A C 1
ATOM 1556 O O . ARG A 1 209 ? 3.848 -12.523 12.452 1.00 23.77 209 ARG A O 1
ATOM 1563 N N . PHE A 1 210 ? 5.695 -11.384 11.857 1.00 30.95 210 PHE A N 1
ATOM 1564 C CA . PHE A 1 210 ? 5.106 -10.704 10.713 1.00 30.95 210 PHE A CA 1
ATOM 1565 C C . PHE A 1 210 ? 5.426 -11.433 9.414 1.00 30.95 210 PHE A C 1
ATOM 1567 O O . PHE A 1 210 ? 6.576 -11.775 9.149 1.00 30.95 210 PHE A O 1
ATOM 1574 N N . ILE A 1 211 ? 4.390 -11.632 8.605 1.00 29.19 211 ILE A N 1
ATOM 1575 C CA . ILE A 1 211 ? 4.512 -11.991 7.197 1.00 29.19 211 ILE A CA 1
ATOM 1576 C C . ILE A 1 211 ? 4.940 -10.708 6.481 1.00 29.19 211 ILE A C 1
ATOM 1578 O O . ILE A 1 211 ? 4.171 -9.751 6.406 1.00 29.19 211 ILE A O 1
ATOM 1582 N N . LEU A 1 212 ? 6.181 -10.669 5.992 1.00 30.00 212 LEU A N 1
ATOM 1583 C CA . LEU A 1 212 ? 6.510 -9.846 4.833 1.00 30.00 212 LEU A CA 1
ATOM 1584 C C . LEU A 1 212 ? 5.515 -10.281 3.752 1.00 30.00 212 LEU A C 1
ATOM 1586 O O . LEU A 1 212 ? 5.543 -11.451 3.366 1.00 30.00 212 LEU A O 1
ATOM 1590 N N . LEU A 1 213 ? 4.612 -9.400 3.313 1.00 32.22 213 LEU A N 1
ATOM 1591 C CA . LEU A 1 213 ? 3.781 -9.673 2.141 1.00 32.22 213 LEU A CA 1
ATOM 1592 C C . LEU A 1 213 ? 4.698 -9.579 0.909 1.00 32.22 213 LEU A C 1
ATOM 1594 O O . LEU A 1 213 ? 4.660 -8.639 0.129 1.00 32.22 213 LEU A O 1
ATOM 1598 N N . ALA A 1 214 ? 5.617 -10.535 0.787 1.00 25.34 214 ALA A N 1
ATOM 1599 C CA . ALA A 1 214 ? 6.267 -10.840 -0.464 1.00 25.34 214 ALA A CA 1
ATOM 1600 C C . ALA A 1 214 ? 5.202 -11.554 -1.289 1.00 25.34 214 ALA A C 1
ATOM 1602 O O . ALA A 1 214 ? 5.073 -12.778 -1.238 1.00 25.34 214 ALA A O 1
ATOM 1603 N N . THR A 1 215 ? 4.377 -10.782 -1.991 1.00 26.41 215 THR A N 1
ATOM 1604 C CA . THR A 1 215 ? 3.568 -11.329 -3.072 1.00 26.41 215 THR A CA 1
ATOM 1605 C C . THR A 1 215 ? 4.561 -11.835 -4.112 1.00 26.41 215 THR A C 1
ATOM 1607 O O . THR A 1 215 ? 5.074 -11.077 -4.931 1.00 26.41 215 THR A O 1
ATOM 1610 N N . LEU A 1 216 ? 4.906 -13.122 -4.037 1.00 21.98 216 LEU A N 1
ATOM 1611 C CA . LEU A 1 216 ? 5.480 -13.838 -5.164 1.00 21.98 216 LEU A CA 1
ATOM 1612 C C . LEU A 1 216 ? 4.394 -13.809 -6.237 1.00 21.98 216 LEU A C 1
ATOM 1614 O O . LEU A 1 216 ? 3.456 -14.604 -6.195 1.00 21.98 216 LEU A O 1
ATOM 1618 N N . ALA A 1 217 ? 4.481 -12.846 -7.152 1.00 24.92 217 ALA A N 1
ATOM 1619 C CA . ALA A 1 217 ? 3.721 -12.861 -8.388 1.00 24.92 217 ALA A CA 1
ATOM 1620 C C . ALA A 1 217 ? 4.191 -14.082 -9.194 1.00 24.92 217 ALA A C 1
ATOM 1622 O O . ALA A 1 217 ? 5.106 -14.010 -10.010 1.00 24.92 217 ALA A O 1
ATOM 1623 N N . GLY A 1 218 ? 3.619 -15.244 -8.882 1.00 22.56 218 GLY A N 1
ATOM 1624 C CA . GLY A 1 218 ? 3.722 -16.433 -9.704 1.00 22.56 218 GLY A CA 1
ATOM 1625 C C . GLY A 1 218 ? 2.889 -16.197 -10.952 1.00 22.56 218 GLY A C 1
ATOM 1626 O O . GLY A 1 218 ? 1.672 -16.349 -10.917 1.00 22.56 218 GLY A O 1
ATOM 1627 N N . HIS A 1 219 ? 3.540 -15.788 -12.037 1.00 24.03 219 HIS A N 1
ATOM 1628 C CA . HIS A 1 219 ? 2.958 -15.900 -13.365 1.00 24.03 219 HIS A CA 1
ATOM 1629 C C . HIS A 1 219 ? 2.774 -17.391 -13.682 1.00 24.03 219 HIS A C 1
ATOM 1631 O O . HIS A 1 219 ? 3.757 -18.124 -13.810 1.00 24.03 219 HIS A O 1
ATOM 1637 N N . HIS A 1 220 ? 1.516 -17.821 -13.773 1.00 27.05 220 HIS A N 1
ATOM 1638 C CA . HIS A 1 220 ? 1.117 -18.932 -14.633 1.00 27.05 220 HIS A CA 1
ATOM 1639 C C . HIS A 1 220 ? 0.718 -18.375 -15.998 1.00 27.05 220 HIS A C 1
ATOM 1641 O O . HIS A 1 220 ? 0.108 -17.280 -16.020 1.00 27.05 220 HIS A O 1
#